Protein AF-A0A4Q9H229-F1 (afdb_monomer)

Nearest PDB structures (foldseek):
  2fmu-assembly1_A  TM=7.475E-01  e=1.130E-06  Mus musculus
  2bka-assembly1_A-2  TM=6.970E-01  e=2.081E-06  Homo sapiens
  2a35-assembly1_B  TM=6.276E-01  e=8.332E-07  Pseudomonas aeruginosa PAO1
  8aep-assembly1_B  TM=4.535E-01  e=8.375E-03  Neurospora crassa
  7zay-assembly1_B  TM=4.524E-01  e=4.497E+00  Homo sapiens

Solvent-accessible surface area (backbone atoms only — not comparable to full-atom values): 15826 Å² total; per-residue (Å²): 134,82,79,56,66,67,58,56,50,53,64,70,65,51,80,68,79,80,82,82,76,76,93,72,73,70,68,45,35,22,35,33,35,39,11,42,14,16,70,45,17,37,31,32,50,54,41,58,70,70,68,55,74,51,70,34,41,30,37,37,14,40,42,84,72,95,72,72,62,91,65,56,41,80,34,69,49,43,82,93,52,60,56,87,69,62,71,69,81,29,36,31,37,39,38,30,50,56,88,51,74,57,80,41,89,40,33,35,71,64,54,83,84,46,52,63,58,45,50,54,41,40,48,75,53,60,30,34,32,43,37,39,36,42,60,41,58,92,86,42,62,77,54,54,59,73,53,64,46,60,70,55,54,47,51,52,53,63,70,68,53,36,54,32,36,34,43,35,31,39,28,42,54,86,83,64,73,74,68,75,80,88,65,96,53,84,67,56,58,58,53,50,50,50,52,50,54,52,54,59,55,56,75,75,51,63,81,50,55,49,54,65,58,42,57,47,53,19,52,47,53,52,51,43,52,59,52,56,50,69,50,75,78,66,94,55,98,76,73,48,42,76,44,81,40,48,26,49,57,48,35,46,30,55,39,90,81,22,42,65,55,46,49,50,51,59,56,48,63,72,68,68,74,84,85,82,133

Secondary structure (DSSP, 8-state):
----HHHHHHHHTSPPS-TT--SS--TT--EEEE-TTSHHHHHHHHHHHHH---S-EEEEESS--SS--TTEEEEE--TT--GGG-----SEEEEE--SSPPSSTTB----GGGHHHHHHHHHHTT--EEEEE--B-TT-HHHHHHTTTHHHHHHHHHHT--SEEEEE-PBPPSTT---S---SSTHHHHHHHHHHHHHHHGGGS-GGGSPPPHHHHHHHHHHHHHHHHTSPPPSSTT--EEEEE-HHHHHHHTSTTHHHHHHHHHHHHTTSTTS--

Radius of gyration: 20.78 Å; Cα contacts (8 Å, |Δi|>4): 416; chains: 1; bounding box: 60×66×43 Å

Mean pred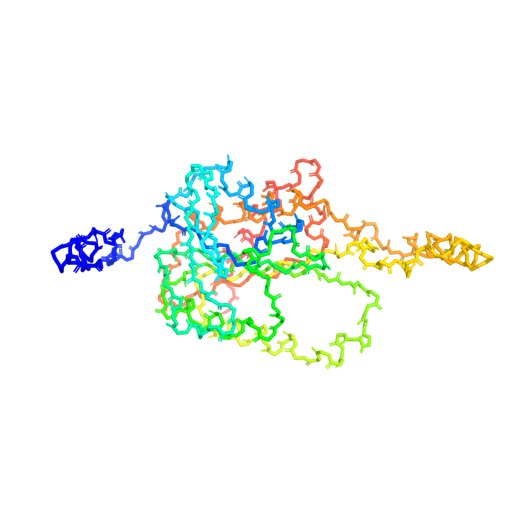icted aligned error: 13.02 Å

pLDDT: mean 74.23, std 18.86, range [29.45, 96.38]

Structure (mmCIF, N/CA/C/O backbone):
data_AF-A0A4Q9H229-F1
#
_entry.id   AF-A0A4Q9H229-F1
#
loop_
_atom_site.group_PDB
_atom_site.id
_atom_site.type_symbol
_atom_site.label_atom_id
_atom_site.label_alt_id
_atom_site.label_comp_id
_atom_site.label_asym_id
_atom_site.label_entity_id
_atom_site.label_seq_id
_atom_site.pdbx_PDB_ins_code
_atom_site.Cartn_x
_atom_site.Cartn_y
_atom_site.Cartn_z
_atom_site.occupancy
_atom_site.B_iso_or_equiv
_atom_site.auth_seq_id
_atom_site.auth_comp_id
_atom_site.auth_asym_id
_atom_site.auth_atom_id
_atom_site.pdbx_PDB_model_num
ATOM 1 N N . MET A 1 1 ? 9.127 -38.979 -3.916 1.00 44.53 1 MET A N 1
ATOM 2 C CA . MET A 1 1 ? 8.919 -38.339 -2.600 1.00 44.53 1 MET A CA 1
ATOM 3 C C . MET A 1 1 ? 7.423 -38.130 -2.434 1.00 44.53 1 MET A C 1
ATOM 5 O O . MET A 1 1 ? 6.888 -37.229 -3.065 1.00 44.53 1 MET A O 1
ATOM 9 N N . SER A 1 2 ? 6.726 -39.022 -1.724 1.00 50.81 2 SER A N 1
ATOM 10 C CA . SER A 1 2 ? 5.278 -38.886 -1.521 1.00 50.81 2 SER A CA 1
ATOM 11 C C . SER A 1 2 ? 5.027 -37.812 -0.470 1.00 50.81 2 SER A C 1
ATOM 13 O O . SER A 1 2 ? 5.509 -37.930 0.655 1.00 50.81 2 SER A O 1
ATOM 15 N N . LEU A 1 3 ? 4.308 -36.757 -0.844 1.00 50.84 3 LEU A N 1
ATOM 16 C CA . LEU A 1 3 ? 3.791 -35.791 0.117 1.00 50.84 3 LEU A CA 1
ATOM 17 C C . LEU A 1 3 ? 2.814 -36.526 1.034 1.00 50.84 3 LEU A C 1
ATOM 19 O O . LEU A 1 3 ? 1.847 -37.119 0.561 1.00 50.84 3 LEU A O 1
ATOM 23 N N . ASP A 1 4 ? 3.117 -36.529 2.328 1.00 66.38 4 ASP A N 1
ATOM 24 C CA . ASP A 1 4 ? 2.292 -37.179 3.335 1.00 66.38 4 ASP A CA 1
ATOM 25 C C . ASP A 1 4 ? 0.963 -36.402 3.465 1.00 66.38 4 ASP A C 1
ATOM 27 O O . ASP A 1 4 ? 0.975 -35.215 3.826 1.00 66.38 4 ASP A O 1
ATOM 31 N N . PRO A 1 5 ? -0.189 -37.014 3.125 1.00 60.91 5 PRO A N 1
ATOM 32 C CA . PRO A 1 5 ? -1.485 -36.334 3.103 1.00 60.91 5 PRO A CA 1
ATOM 33 C C . PRO A 1 5 ? -1.877 -35.796 4.480 1.00 60.91 5 PRO A C 1
ATOM 35 O O . PRO A 1 5 ? -2.601 -34.804 4.574 1.00 60.91 5 PRO A O 1
ATOM 38 N N . MET A 1 6 ? -1.352 -36.396 5.551 1.00 56.44 6 MET A N 1
ATOM 39 C CA . MET A 1 6 ? -1.589 -35.946 6.917 1.00 56.44 6 MET A CA 1
ATOM 40 C C . MET A 1 6 ? -0.875 -34.618 7.220 1.00 56.44 6 MET A C 1
ATOM 42 O O . MET A 1 6 ? -1.417 -33.770 7.929 1.00 56.44 6 MET A O 1
ATOM 46 N N . LEU A 1 7 ? 0.288 -34.387 6.605 1.00 65.44 7 LEU A N 1
ATOM 47 C CA . LEU A 1 7 ? 1.047 -33.134 6.679 1.00 65.44 7 LEU A CA 1
ATOM 48 C C . LEU A 1 7 ? 0.367 -32.012 5.882 1.00 65.44 7 LEU A C 1
ATOM 50 O O . LEU A 1 7 ? 0.337 -30.861 6.321 1.00 65.44 7 LEU A O 1
ATOM 54 N N . ALA A 1 8 ? -0.237 -32.354 4.740 1.00 59.06 8 ALA A N 1
ATOM 55 C CA . ALA A 1 8 ? -1.053 -31.427 3.958 1.00 59.06 8 ALA A CA 1
ATOM 56 C C . ALA A 1 8 ? -2.337 -31.024 4.709 1.00 59.06 8 ALA A C 1
ATOM 58 O O . ALA A 1 8 ? -2.700 -29.846 4.722 1.00 59.06 8 ALA A O 1
ATOM 59 N N . LEU A 1 9 ? -2.984 -31.971 5.401 1.00 46.47 9 LEU A N 1
ATOM 60 C CA . LEU A 1 9 ? -4.158 -31.690 6.233 1.00 46.47 9 LEU A CA 1
ATOM 61 C C . LEU A 1 9 ? -3.807 -30.845 7.466 1.00 46.47 9 LEU A C 1
ATOM 63 O O . LEU A 1 9 ? -4.514 -29.886 7.764 1.00 46.47 9 LEU A O 1
ATOM 67 N N . GLN A 1 10 ? -2.691 -31.133 8.141 1.00 60.78 10 GLN A N 1
ATOM 68 C CA . GLN A 1 10 ? -2.221 -30.335 9.281 1.00 60.78 10 GLN A CA 1
ATOM 69 C C . GLN A 1 10 ? -1.819 -28.909 8.889 1.00 60.78 10 GLN A C 1
ATOM 71 O O . GLN A 1 10 ? -2.036 -27.977 9.663 1.00 60.78 10 GLN A O 1
ATOM 76 N N . ALA A 1 11 ? -1.271 -28.704 7.687 1.00 57.81 11 ALA A N 1
ATOM 77 C CA . ALA A 1 11 ? -0.986 -27.365 7.176 1.00 57.81 11 ALA A CA 1
ATOM 78 C C . ALA A 1 11 ? -2.269 -26.543 6.958 1.00 57.81 11 ALA A C 1
ATOM 80 O O . ALA A 1 11 ? -2.260 -25.338 7.203 1.00 57.81 11 ALA A O 1
ATOM 81 N N . ASN A 1 12 ? -3.365 -27.201 6.566 1.00 50.62 12 ASN A N 1
ATOM 82 C CA . ASN A 1 12 ? -4.676 -26.583 6.358 1.00 50.62 12 ASN A CA 1
ATOM 83 C C . ASN A 1 12 ? -5.471 -26.380 7.666 1.00 50.62 12 ASN A C 1
ATOM 85 O O . ASN A 1 12 ? -6.392 -25.574 7.713 1.00 50.62 12 ASN A O 1
ATOM 89 N N . GLN A 1 13 ? -5.107 -27.102 8.734 1.00 53.72 13 GLN A N 1
ATOM 90 C CA . GLN A 1 13 ? -5.693 -26.977 10.076 1.00 53.72 13 GLN A CA 1
ATOM 91 C C . GLN A 1 13 ? -4.949 -25.985 10.983 1.00 53.72 13 GLN A C 1
ATOM 93 O O . GLN A 1 13 ? -5.343 -25.797 12.136 1.00 53.72 13 GLN A O 1
ATOM 98 N N . ARG A 1 14 ? -3.886 -25.324 10.496 1.00 45.22 14 ARG A N 1
ATOM 99 C CA . ARG A 1 14 ? -3.321 -24.177 11.217 1.00 45.22 14 ARG A CA 1
ATOM 100 C C . ARG A 1 14 ? -4.416 -23.120 11.352 1.00 45.22 14 ARG A C 1
ATOM 102 O O . ARG A 1 14 ? -5.049 -22.815 10.341 1.00 45.22 14 ARG A O 1
ATOM 109 N N . PRO A 1 15 ? -4.630 -22.548 12.550 1.00 34.75 15 PRO A N 1
ATOM 110 C CA . PRO A 1 15 ? -5.593 -21.473 12.706 1.00 34.75 15 PRO A CA 1
ATOM 111 C C . PRO A 1 15 ? -5.248 -20.377 11.694 1.00 34.75 15 PRO A C 1
ATOM 113 O O . PRO A 1 15 ? -4.157 -19.801 11.755 1.00 34.75 15 PRO A O 1
ATOM 116 N N . LEU A 1 16 ? -6.148 -20.106 10.742 1.00 42.72 16 LEU A N 1
ATOM 117 C CA . LEU A 1 16 ? -6.149 -18.794 10.113 1.00 42.72 16 LEU A CA 1
ATOM 118 C C . LEU A 1 16 ? -6.307 -17.799 11.270 1.00 42.72 16 LEU A C 1
ATOM 120 O O . LEU A 1 16 ? -7.208 -18.007 12.083 1.00 42.72 16 LEU A O 1
ATOM 124 N N . PRO A 1 17 ? -5.447 -16.774 11.401 1.00 40.91 17 PRO A N 1
ATOM 125 C CA . PRO A 1 17 ? -5.677 -15.733 12.395 1.00 40.91 17 PRO A CA 1
ATOM 126 C C . PRO A 1 17 ? -7.115 -15.228 12.235 1.00 40.91 17 PRO A C 1
ATOM 128 O O . PRO A 1 17 ? -7.503 -14.882 11.119 1.00 40.91 17 PRO A O 1
ATOM 131 N N . ASP A 1 18 ? -7.872 -15.303 13.334 1.00 38.16 18 ASP A N 1
ATOM 132 C CA . ASP A 1 18 ? -9.327 -15.151 13.457 1.00 38.16 18 ASP A CA 1
ATOM 133 C C . ASP A 1 18 ? -10.007 -14.460 12.268 1.00 38.16 18 ASP A C 1
ATOM 135 O O . ASP A 1 18 ? -10.143 -13.236 12.196 1.00 38.16 18 ASP A O 1
ATOM 139 N N . ALA A 1 19 ? -10.488 -15.274 11.331 1.00 42.81 19 ALA A N 1
ATOM 140 C CA . ALA A 1 19 ? -11.541 -14.860 10.425 1.00 42.81 19 ALA A CA 1
ATOM 141 C C . ALA A 1 19 ? -12.862 -14.896 11.210 1.00 42.81 19 ALA A C 1
ATOM 143 O O . ALA A 1 19 ? -13.229 -15.950 11.722 1.00 42.81 19 ALA A O 1
ATOM 144 N N . LEU A 1 20 ? -13.574 -13.758 11.235 1.00 40.25 20 LEU A N 1
ATOM 145 C CA . LEU A 1 20 ? -14.903 -13.511 11.836 1.00 40.25 20 LEU A CA 1
ATOM 146 C C . LEU A 1 20 ? -14.947 -12.889 13.250 1.00 40.25 20 LEU A C 1
ATOM 148 O O . LEU A 1 20 ? -15.852 -13.191 14.023 1.00 40.25 20 LEU A O 1
ATOM 152 N N . ALA A 1 21 ? -14.074 -11.928 13.572 1.00 36.00 21 ALA A N 1
ATOM 153 C CA . ALA A 1 21 ? -14.413 -10.957 14.620 1.00 36.00 21 ALA A CA 1
ATOM 154 C C . ALA A 1 21 ? -15.463 -9.948 14.085 1.00 36.00 21 ALA A C 1
ATOM 156 O O . ALA A 1 21 ? -15.177 -9.243 13.104 1.00 36.00 21 ALA A O 1
ATOM 157 N N . PRO A 1 22 ? -16.670 -9.848 14.682 1.00 37.41 22 PRO A N 1
ATOM 158 C CA . PRO A 1 22 ? -17.631 -8.812 14.333 1.00 37.41 22 PRO A CA 1
ATOM 159 C C . PRO A 1 22 ? -17.109 -7.438 14.770 1.00 37.41 22 PRO A C 1
ATOM 161 O O . PRO A 1 22 ? -16.476 -7.303 15.810 1.00 37.41 22 PRO A O 1
ATOM 164 N N . VAL A 1 23 ? -17.389 -6.438 13.929 1.00 44.06 23 VAL A N 1
ATOM 165 C CA . VAL A 1 23 ? -17.380 -4.981 14.165 1.00 44.06 23 VAL A CA 1
ATOM 166 C C . VAL A 1 23 ? -16.650 -4.513 15.433 1.00 44.06 23 VAL A C 1
ATOM 168 O O . VAL A 1 23 ? -17.246 -4.276 16.477 1.00 44.06 23 VAL A O 1
ATOM 171 N N . GLY A 1 24 ? -15.344 -4.293 15.312 1.00 47.97 24 GLY A N 1
ATOM 172 C CA . GLY A 1 24 ? -14.600 -3.498 16.278 1.00 47.97 24 GLY A CA 1
ATOM 173 C C . GLY A 1 24 ? -13.112 -3.758 16.149 1.00 47.97 24 GLY A C 1
ATOM 174 O O . GLY A 1 24 ? -12.676 -4.873 16.356 1.00 47.97 24 GLY A O 1
ATOM 175 N N . HIS A 1 25 ? -12.350 -2.723 15.811 1.00 54.16 25 HIS A N 1
ATOM 176 C CA . HIS A 1 25 ? -10.886 -2.652 15.864 1.00 54.16 25 HIS A CA 1
ATOM 177 C C . HIS A 1 25 ? -10.078 -3.692 15.053 1.00 54.16 25 HIS A C 1
ATOM 179 O O . HIS A 1 25 ? -9.787 -4.797 15.491 1.00 54.16 25 HIS A O 1
ATOM 185 N N . TRP A 1 26 ? -9.513 -3.255 13.923 1.00 69.75 26 TRP A N 1
ATOM 186 C CA . TRP A 1 26 ? -8.394 -3.931 13.243 1.00 69.75 26 TRP A CA 1
ATOM 187 C C . TRP A 1 26 ? -7.056 -3.707 13.979 1.00 69.75 26 TRP A C 1
ATOM 189 O O . TRP A 1 26 ? -5.996 -3.579 13.363 1.00 69.75 26 TRP A O 1
ATOM 199 N N . ARG A 1 27 ? -7.106 -3.653 15.321 1.00 59.41 27 ARG A N 1
ATOM 200 C CA . ARG A 1 27 ? -5.943 -3.365 16.155 1.00 59.41 27 ARG A CA 1
ATOM 201 C C . ARG A 1 27 ? -4.956 -4.521 16.096 1.00 59.41 27 ARG A C 1
ATOM 203 O O . ARG A 1 27 ? -5.316 -5.646 16.428 1.00 59.41 27 ARG A O 1
ATOM 210 N N . ARG A 1 28 ? -3.716 -4.243 15.693 1.00 69.75 28 ARG A N 1
ATOM 211 C CA . ARG A 1 28 ? -2.698 -5.246 15.334 1.00 69.75 28 ARG A CA 1
ATOM 212 C C . ARG A 1 28 ? -3.057 -6.130 14.142 1.00 69.75 28 ARG A C 1
ATOM 214 O O . ARG A 1 28 ? -2.595 -7.263 14.071 1.00 69.75 28 ARG A O 1
ATOM 221 N N . ALA A 1 29 ? -3.834 -5.649 13.177 1.00 79.19 29 ALA A N 1
ATOM 222 C CA . ALA A 1 29 ? -4.046 -6.415 11.955 1.00 79.19 29 ALA A CA 1
ATOM 223 C C . ALA A 1 29 ? -2.733 -6.677 11.194 1.00 79.19 29 ALA A C 1
ATOM 225 O O . ALA A 1 29 ? -1.747 -5.945 11.311 1.00 79.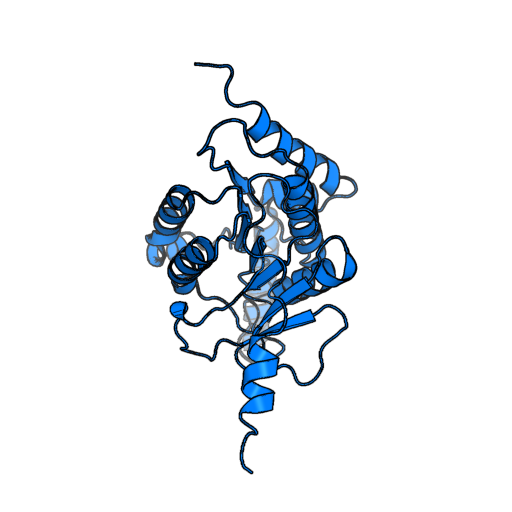19 29 ALA A O 1
ATOM 226 N N . GLY A 1 30 ? -2.725 -7.742 10.390 1.00 89.31 30 GLY A N 1
ATOM 227 C CA . GLY A 1 30 ? -1.663 -7.947 9.414 1.00 89.31 30 GLY A CA 1
ATOM 228 C C . GLY A 1 30 ? -1.679 -6.851 8.346 1.00 89.31 30 GLY A C 1
ATOM 229 O O . GLY A 1 30 ? -2.750 -6.370 7.964 1.00 89.31 30 GLY A O 1
ATOM 230 N N . VAL A 1 31 ? -0.501 -6.501 7.840 1.00 94.38 31 VAL A N 1
ATOM 231 C CA . VAL A 1 31 ? -0.325 -5.612 6.685 1.00 94.38 31 VAL A CA 1
ATOM 232 C C . VAL A 1 31 ? 0.203 -6.411 5.497 1.00 94.38 31 VAL A C 1
ATOM 234 O O . VAL A 1 31 ? 1.013 -7.320 5.673 1.00 94.38 31 VAL A O 1
ATOM 237 N N . LEU A 1 32 ? -0.267 -6.100 4.291 1.00 96.12 32 LEU A N 1
ATOM 238 C CA . LEU A 1 32 ? 0.244 -6.633 3.031 1.00 96.12 32 LEU A CA 1
ATOM 239 C C . LEU A 1 32 ? 0.893 -5.507 2.226 1.00 96.12 32 LEU A C 1
ATOM 241 O O . LEU A 1 32 ? 0.228 -4.543 1.857 1.00 96.12 32 LEU A O 1
ATOM 245 N N . LEU A 1 33 ? 2.178 -5.648 1.922 1.00 96.06 33 LEU A N 1
ATOM 246 C CA . LEU A 1 33 ? 2.909 -4.772 1.021 1.00 96.06 33 LEU A CA 1
ATOM 247 C C . LEU A 1 33 ? 2.902 -5.343 -0.402 1.00 96.06 33 LEU A C 1
ATOM 249 O O . LEU A 1 33 ? 3.404 -6.439 -0.661 1.00 96.06 33 LEU A O 1
ATOM 253 N N . LEU A 1 34 ? 2.383 -4.553 -1.332 1.00 94.50 34 LEU A N 1
ATOM 254 C CA . LEU A 1 34 ? 2.445 -4.768 -2.771 1.00 94.50 34 LEU A CA 1
ATOM 255 C C . LEU A 1 34 ? 3.460 -3.770 -3.346 1.00 94.50 34 LEU A C 1
ATOM 257 O O . LEU A 1 34 ? 3.295 -2.567 -3.164 1.00 94.50 34 LEU A O 1
ATOM 261 N N . GLY A 1 35 ? 4.518 -4.239 -4.013 1.00 90.56 35 GLY A N 1
ATOM 262 C CA . GLY A 1 35 ? 5.549 -3.345 -4.564 1.00 90.56 35 GLY A CA 1
ATOM 263 C C . GLY A 1 35 ? 6.745 -3.068 -3.660 1.00 90.56 35 GLY A C 1
ATOM 264 O O . GLY A 1 35 ? 7.235 -1.946 -3.609 1.00 90.56 35 GLY A O 1
ATOM 265 N N . GLY A 1 36 ? 7.250 -4.080 -2.952 1.00 86.69 36 GLY A N 1
ATOM 266 C CA . GLY A 1 36 ? 8.426 -3.935 -2.083 1.00 86.69 36 GLY A CA 1
ATOM 267 C C . GLY A 1 36 ? 9.779 -3.884 -2.811 1.00 86.69 36 GLY A C 1
ATOM 268 O O . GLY A 1 36 ? 10.790 -3.628 -2.167 1.00 86.69 36 GLY A O 1
ATOM 269 N N . GLY A 1 37 ? 9.827 -4.147 -4.124 1.00 85.19 37 GLY A N 1
ATOM 270 C CA . GLY A 1 37 ? 11.089 -4.372 -4.848 1.00 85.19 37 GLY A CA 1
ATOM 271 C C . GLY A 1 37 ? 11.899 -3.106 -5.151 1.00 85.19 37 GLY A C 1
ATOM 272 O O . GLY A 1 37 ? 13.111 -3.186 -5.368 1.00 85.19 37 GLY A O 1
ATOM 273 N N . GLY A 1 38 ? 11.247 -1.941 -5.169 1.00 86.88 38 GLY A N 1
ATOM 274 C CA . GLY A 1 38 ? 11.876 -0.646 -5.432 1.00 86.88 38 GLY A CA 1
ATOM 275 C C . GLY A 1 38 ? 12.572 -0.029 -4.210 1.00 86.88 38 GLY A C 1
ATOM 276 O O . GLY A 1 38 ? 12.564 -0.578 -3.111 1.00 86.88 38 GLY A O 1
ATOM 277 N N . THR A 1 39 ? 13.167 1.154 -4.377 1.00 89.31 39 THR A N 1
ATOM 278 C CA . THR A 1 39 ? 13.804 1.894 -3.271 1.00 89.31 39 THR A CA 1
ATOM 279 C C . THR A 1 39 ? 12.781 2.409 -2.250 1.00 89.31 39 THR A C 1
ATOM 281 O O . THR A 1 39 ? 13.018 2.327 -1.046 1.00 89.31 39 THR A O 1
ATOM 284 N N . LEU A 1 40 ? 11.640 2.922 -2.710 1.00 89.62 40 LEU A N 1
ATOM 285 C CA . LEU A 1 40 ? 10.518 3.337 -1.874 1.00 89.62 40 LEU A CA 1
ATOM 286 C C . LEU A 1 40 ? 9.809 2.135 -1.257 1.00 89.62 40 LEU A C 1
ATOM 288 O O . LEU A 1 40 ? 9.559 2.137 -0.055 1.00 89.62 40 LEU A O 1
ATOM 292 N N . GLY A 1 41 ? 9.559 1.093 -2.052 1.00 90.94 41 GLY A N 1
ATOM 293 C CA . GLY A 1 41 ? 8.985 -0.164 -1.570 1.00 90.94 41 GLY A CA 1
ATOM 294 C C . GLY A 1 41 ? 9.793 -0.775 -0.425 1.00 90.94 41 GLY A C 1
ATOM 295 O O . GLY A 1 41 ? 9.238 -1.096 0.625 1.00 90.94 41 GLY A O 1
ATOM 296 N N . ALA A 1 42 ? 11.116 -0.851 -0.585 1.00 90.88 42 ALA A N 1
ATOM 297 C CA . ALA A 1 42 ? 12.017 -1.356 0.444 1.00 90.88 42 ALA A CA 1
ATOM 298 C C . ALA A 1 42 ? 12.034 -0.469 1.699 1.00 90.88 42 ALA A C 1
ATOM 300 O O . ALA A 1 42 ? 12.022 -0.996 2.810 1.00 90.88 42 ALA A O 1
ATOM 301 N N . ALA A 1 43 ? 12.017 0.861 1.550 1.00 92.62 43 ALA A N 1
ATOM 302 C CA . ALA A 1 43 ? 11.940 1.776 2.690 1.00 92.62 43 ALA A CA 1
ATOM 303 C C . ALA A 1 43 ? 10.628 1.595 3.475 1.00 92.62 43 ALA A C 1
ATOM 305 O O . ALA A 1 43 ? 10.642 1.537 4.705 1.00 92.62 43 ALA A O 1
ATOM 306 N N . VAL A 1 44 ? 9.500 1.434 2.773 1.00 94.75 44 VAL A N 1
ATOM 307 C CA . VAL A 1 44 ? 8.199 1.124 3.386 1.00 94.75 44 VAL A CA 1
ATOM 308 C C . VAL A 1 44 ? 8.250 -0.222 4.103 1.00 94.75 44 VAL A C 1
ATOM 310 O O . VAL A 1 44 ? 7.844 -0.299 5.259 1.00 94.75 44 VAL A O 1
ATOM 313 N N . LEU A 1 45 ? 8.807 -1.261 3.474 1.00 93.81 45 LEU A N 1
ATOM 314 C CA . LEU A 1 45 ? 8.956 -2.582 4.086 1.00 93.81 45 LEU A CA 1
ATOM 315 C C . LEU A 1 45 ? 9.785 -2.534 5.375 1.00 93.81 45 LEU A C 1
ATOM 317 O O . LEU A 1 45 ? 9.357 -3.039 6.413 1.00 93.81 45 LEU A O 1
ATOM 321 N N . GLN A 1 46 ? 10.956 -1.895 5.320 1.00 93.12 46 GLN A N 1
ATOM 322 C CA . GLN A 1 46 ? 11.838 -1.723 6.474 1.00 93.12 46 GLN A CA 1
ATOM 323 C C . GLN A 1 46 ? 11.135 -0.968 7.601 1.00 93.12 46 GLN A C 1
ATOM 325 O O . GLN A 1 46 ? 11.237 -1.356 8.766 1.00 93.12 46 GLN A O 1
ATOM 330 N N . ARG A 1 47 ? 10.378 0.081 7.264 1.00 94.12 47 ARG A N 1
ATOM 331 C CA . ARG A 1 47 ? 9.637 0.858 8.254 1.00 94.12 47 ARG A CA 1
ATOM 332 C C . ARG A 1 47 ? 8.486 0.065 8.868 1.00 94.12 47 ARG A C 1
ATOM 334 O O . ARG A 1 47 ? 8.311 0.149 10.078 1.00 94.12 47 ARG A O 1
ATOM 341 N N . LEU A 1 48 ? 7.741 -0.717 8.084 1.00 93.12 48 LEU A N 1
ATOM 342 C CA . LEU A 1 48 ? 6.667 -1.584 8.587 1.00 93.12 48 LEU A CA 1
ATOM 343 C C . LEU A 1 48 ? 7.202 -2.639 9.564 1.00 93.12 48 LEU A C 1
ATOM 345 O O . LEU A 1 48 ? 6.612 -2.847 10.619 1.00 93.12 48 LEU A O 1
ATOM 349 N N . LEU A 1 49 ? 8.346 -3.257 9.252 1.00 92.00 49 LEU A N 1
ATOM 350 C CA . LEU A 1 49 ? 8.999 -4.226 10.138 1.00 92.00 49 LEU A CA 1
ATOM 351 C C . LEU A 1 49 ? 9.558 -3.573 11.413 1.00 92.00 49 LEU A C 1
ATOM 353 O O . LEU A 1 49 ? 9.505 -4.170 12.486 1.00 92.00 49 LEU A O 1
ATOM 357 N N . GLY A 1 50 ? 10.092 -2.352 11.307 1.00 90.06 50 GLY A N 1
ATOM 358 C CA . GLY A 1 50 ? 10.733 -1.650 12.423 1.00 90.06 50 GLY A CA 1
ATOM 359 C C . GLY A 1 50 ? 9.786 -0.863 13.335 1.00 90.06 50 GLY A C 1
ATOM 360 O O . GLY A 1 50 ? 10.127 -0.616 14.488 1.00 90.06 50 GLY A O 1
ATOM 361 N N . ALA A 1 51 ? 8.611 -0.451 12.852 1.00 85.12 51 ALA A N 1
ATOM 362 C CA . ALA A 1 51 ? 7.689 0.388 13.620 1.00 85.12 51 ALA A CA 1
ATOM 363 C C . ALA A 1 51 ? 6.887 -0.381 14.683 1.00 85.12 51 ALA A C 1
ATOM 365 O O . ALA A 1 51 ? 6.352 0.240 15.603 1.00 85.12 51 ALA A O 1
ATOM 366 N N . GLY A 1 52 ? 6.804 -1.712 14.567 1.00 81.38 52 GLY A N 1
ATOM 367 C CA . GLY A 1 52 ? 5.905 -2.528 15.382 1.00 81.38 52 GLY A CA 1
ATOM 368 C C . GLY A 1 52 ? 4.432 -2.197 15.113 1.00 81.38 52 GLY A C 1
ATOM 369 O O . GLY A 1 52 ? 4.108 -1.496 14.162 1.00 81.38 52 GLY A O 1
ATOM 370 N N . GLY A 1 53 ? 3.525 -2.722 15.936 1.00 82.88 53 GLY A N 1
ATOM 371 C CA . GLY A 1 53 ? 2.089 -2.422 15.838 1.00 82.88 53 GLY A CA 1
ATOM 372 C C . GLY A 1 53 ? 1.288 -3.364 14.938 1.00 82.88 53 GLY A C 1
ATOM 373 O O . GLY A 1 53 ? 0.118 -3.576 15.220 1.00 82.88 53 GLY A O 1
ATOM 374 N N . PHE A 1 54 ? 1.911 -4.023 13.959 1.00 86.38 54 PHE A N 1
ATOM 375 C CA . PHE A 1 54 ? 1.270 -5.037 13.107 1.00 86.38 54 PHE A CA 1
ATOM 376 C C . PHE A 1 54 ? 1.485 -6.456 13.648 1.00 86.38 54 PHE A C 1
ATOM 378 O O . PHE A 1 54 ? 2.587 -6.779 14.093 1.00 86.38 54 PHE A O 1
ATOM 385 N N . ALA A 1 55 ? 0.475 -7.336 13.575 1.00 86.50 55 ALA A N 1
ATOM 386 C CA . ALA A 1 55 ? 0.665 -8.751 13.932 1.00 86.50 55 ALA A CA 1
ATOM 387 C C . ALA A 1 55 ? 1.612 -9.475 12.966 1.00 86.50 55 ALA A C 1
ATOM 389 O O . ALA A 1 55 ? 2.364 -10.353 13.379 1.00 86.50 55 ALA A O 1
ATOM 390 N N . GLN A 1 56 ? 1.568 -9.110 11.684 1.00 88.75 56 GLN A N 1
ATOM 391 C CA . GLN A 1 56 ? 2.392 -9.702 10.633 1.00 88.75 56 GLN A CA 1
ATOM 392 C C . GLN A 1 56 ? 2.574 -8.718 9.478 1.00 88.75 56 GLN A C 1
ATOM 394 O O . GLN A 1 56 ? 1.637 -8.001 9.116 1.00 88.75 56 GLN A O 1
ATOM 399 N N . VAL A 1 57 ? 3.761 -8.716 8.874 1.00 93.56 57 VAL A N 1
ATOM 400 C CA . VAL A 1 57 ? 4.045 -7.971 7.645 1.00 93.56 57 VAL A CA 1
ATOM 401 C C . VAL A 1 57 ? 4.180 -8.982 6.516 1.00 93.56 57 VAL A C 1
ATOM 403 O O . VAL A 1 57 ? 5.110 -9.781 6.497 1.00 93.56 57 VAL A O 1
ATOM 406 N N . ASN A 1 58 ? 3.237 -8.968 5.583 1.00 94.12 58 ASN A N 1
ATOM 407 C CA . ASN A 1 58 ? 3.269 -9.792 4.384 1.00 94.12 58 ASN A CA 1
ATOM 408 C C . ASN A 1 58 ? 3.814 -8.966 3.223 1.00 94.12 58 ASN A C 1
ATOM 410 O O . ASN A 1 58 ? 3.465 -7.795 3.093 1.00 94.12 58 ASN A O 1
ATOM 414 N N . VAL A 1 59 ? 4.610 -9.567 2.348 1.00 94.69 59 VAL A N 1
ATOM 415 C CA . VAL A 1 59 ? 5.058 -8.935 1.101 1.00 94.69 59 VAL A CA 1
ATOM 416 C C . VAL A 1 59 ? 4.699 -9.821 -0.081 1.00 94.69 59 VAL A C 1
ATOM 418 O O . VAL A 1 59 ? 4.889 -11.037 -0.030 1.00 94.69 59 VAL A O 1
ATOM 421 N N . ARG A 1 60 ? 4.159 -9.226 -1.151 1.00 94.06 60 ARG A N 1
ATOM 422 C CA . ARG A 1 60 ? 3.937 -9.970 -2.392 1.00 94.06 60 ARG A CA 1
ATOM 423 C C . ARG A 1 60 ? 5.265 -10.261 -3.077 1.00 94.06 60 ARG A C 1
ATOM 425 O O . ARG A 1 60 ? 6.029 -9.347 -3.391 1.00 94.06 60 ARG A O 1
ATOM 432 N N . VAL A 1 61 ? 5.479 -11.534 -3.370 1.00 92.81 61 VAL A N 1
ATOM 433 C CA . VAL A 1 61 ? 6.669 -12.039 -4.055 1.00 92.81 61 VAL A CA 1
ATOM 434 C C . VAL A 1 61 ? 6.262 -12.949 -5.208 1.00 92.81 61 VAL A C 1
ATOM 436 O O . VAL A 1 61 ? 5.225 -13.606 -5.146 1.00 92.81 61 VAL A O 1
ATOM 439 N N . THR A 1 62 ? 7.062 -12.978 -6.269 1.00 91.19 62 THR A N 1
ATOM 440 C CA . THR A 1 62 ? 6.877 -13.878 -7.419 1.00 91.19 62 THR A CA 1
ATOM 441 C C . THR A 1 62 ? 7.396 -15.285 -7.128 1.00 91.19 62 THR A C 1
ATOM 443 O O . THR A 1 62 ? 6.925 -16.256 -7.712 1.00 91.19 62 THR A O 1
ATOM 446 N N . GLN A 1 63 ? 8.328 -15.403 -6.182 1.00 89.50 63 GLN A N 1
ATOM 447 C CA . GLN A 1 63 ? 8.899 -16.655 -5.695 1.00 89.50 63 GLN A CA 1
ATOM 448 C C . GLN A 1 63 ? 9.238 -16.533 -4.199 1.00 89.50 63 GLN A C 1
ATOM 450 O O . GLN A 1 63 ? 9.463 -15.416 -3.730 1.00 89.50 63 GLN A O 1
ATOM 455 N N . PRO A 1 64 ? 9.283 -17.642 -3.436 1.00 89.00 64 PRO A N 1
ATOM 456 C CA . PRO A 1 64 ? 9.646 -17.608 -2.019 1.00 89.00 64 PRO A CA 1
ATOM 457 C C . PRO A 1 64 ? 11.003 -16.935 -1.776 1.00 89.00 64 PRO A C 1
ATOM 459 O O . PRO A 1 64 ? 11.956 -17.163 -2.527 1.00 89.00 64 PRO A O 1
ATOM 462 N N . LEU A 1 65 ? 11.108 -16.137 -0.711 1.00 86.75 65 LEU A N 1
ATOM 463 C CA . LEU A 1 65 ? 12.365 -15.479 -0.354 1.00 86.75 65 LEU A CA 1
ATOM 464 C C . LEU A 1 65 ? 13.354 -16.491 0.230 1.00 86.75 65 LEU A C 1
ATOM 466 O O . LEU A 1 65 ? 13.014 -17.279 1.116 1.00 86.75 65 LEU A O 1
ATOM 470 N N . ALA A 1 66 ? 14.609 -16.429 -0.222 1.00 83.88 66 ALA A N 1
ATOM 471 C CA . ALA A 1 66 ? 15.669 -17.311 0.268 1.00 83.88 66 ALA A CA 1
ATOM 472 C C . ALA A 1 66 ? 15.975 -17.079 1.759 1.00 83.88 66 ALA A C 1
ATOM 474 O O . ALA A 1 66 ? 16.260 -18.022 2.497 1.00 83.88 66 ALA A O 1
ATOM 475 N N . ALA A 1 67 ? 15.886 -15.826 2.212 1.00 83.25 67 ALA A N 1
ATOM 476 C CA . ALA A 1 67 ? 16.060 -15.439 3.603 1.00 83.25 67 ALA A CA 1
ATOM 477 C C . ALA A 1 67 ? 14.967 -14.450 4.008 1.00 83.25 67 ALA A C 1
ATOM 479 O O . ALA A 1 67 ? 14.688 -13.490 3.292 1.00 83.25 67 ALA A O 1
ATOM 480 N N . ARG A 1 68 ? 14.358 -14.679 5.176 1.00 83.94 68 ARG A N 1
ATOM 481 C CA . ARG A 1 68 ? 13.254 -13.858 5.683 1.00 83.94 68 ARG A CA 1
ATOM 482 C C . ARG A 1 68 ? 13.611 -13.258 7.038 1.00 83.94 68 ARG A C 1
ATOM 484 O O . ARG A 1 68 ? 13.854 -14.019 7.978 1.00 83.94 68 ARG A O 1
ATOM 491 N N . PRO A 1 69 ? 13.647 -11.920 7.174 1.00 84.19 69 PRO A N 1
ATOM 492 C CA . PRO A 1 69 ? 13.755 -11.294 8.479 1.00 84.19 69 PRO A CA 1
ATOM 493 C C . PRO A 1 69 ? 12.540 -11.646 9.347 1.00 84.19 69 PRO A C 1
ATOM 495 O O . PRO A 1 69 ? 11.449 -11.941 8.856 1.00 84.19 69 PRO A O 1
ATOM 498 N N . ARG A 1 70 ? 12.732 -11.621 10.667 1.00 85.31 70 ARG A N 1
ATOM 499 C CA . ARG A 1 70 ? 11.675 -11.946 11.631 1.00 85.31 70 ARG A CA 1
ATOM 500 C C . ARG A 1 70 ? 10.470 -11.016 11.443 1.00 85.31 70 ARG A C 1
ATOM 502 O O . ARG A 1 70 ? 10.635 -9.803 11.392 1.00 85.31 70 ARG A O 1
ATOM 509 N N . GLY A 1 71 ? 9.271 -11.597 11.385 1.00 85.56 71 GLY A N 1
ATOM 510 C CA . GLY A 1 71 ? 8.015 -10.861 11.196 1.00 85.56 71 GLY A CA 1
ATOM 511 C C . GLY A 1 71 ? 7.639 -10.594 9.734 1.00 85.56 71 GLY A C 1
ATOM 512 O O . GLY A 1 71 ? 6.537 -10.098 9.495 1.00 85.56 71 GLY A O 1
ATOM 513 N N . LEU A 1 72 ? 8.507 -10.950 8.774 1.00 90.88 72 LEU A N 1
ATOM 514 C CA . LEU A 1 72 ? 8.195 -10.932 7.347 1.00 90.88 72 LEU A CA 1
ATOM 515 C C . LEU A 1 72 ? 7.628 -12.278 6.889 1.00 90.88 72 LEU A C 1
ATOM 517 O O . LEU A 1 72 ? 8.221 -13.332 7.128 1.00 90.88 72 LEU A O 1
ATOM 521 N N . HIS A 1 73 ? 6.509 -12.222 6.178 1.00 92.00 73 HIS A N 1
ATOM 522 C CA . HIS A 1 73 ? 5.839 -13.371 5.585 1.00 92.00 73 HIS A CA 1
ATOM 523 C C . HIS A 1 73 ? 5.687 -13.194 4.073 1.00 92.00 73 HIS A C 1
ATOM 525 O O . HIS A 1 73 ? 5.402 -12.101 3.578 1.00 92.00 73 HIS A O 1
ATOM 531 N N . ASP A 1 74 ? 5.849 -14.291 3.341 1.00 92.00 74 ASP A N 1
ATOM 532 C CA . ASP A 1 74 ? 5.747 -14.285 1.886 1.00 92.00 74 ASP A CA 1
ATOM 533 C C . ASP A 1 74 ? 4.288 -14.486 1.487 1.00 92.00 74 ASP A C 1
ATOM 535 O O . ASP A 1 74 ? 3.649 -15.461 1.884 1.00 92.00 74 ASP A O 1
ATOM 539 N N . CYS A 1 75 ? 3.779 -13.589 0.654 1.00 91.88 75 CYS A N 1
ATOM 540 C CA . CYS A 1 75 ? 2.538 -13.787 -0.076 1.00 91.88 75 CYS A CA 1
ATOM 541 C C . CYS A 1 75 ? 2.914 -14.093 -1.528 1.00 91.88 75 CYS A C 1
ATOM 543 O O . CYS A 1 75 ? 3.093 -13.190 -2.347 1.00 91.88 75 CYS A O 1
ATOM 545 N N . VAL A 1 76 ? 3.139 -15.376 -1.814 1.00 92.12 76 VAL A N 1
ATOM 546 C CA . VAL A 1 76 ? 3.622 -15.809 -3.127 1.00 92.12 76 VAL A CA 1
ATOM 547 C C . VAL A 1 76 ? 2.475 -15.749 -4.129 1.00 92.12 76 VAL A C 1
ATOM 549 O O . VAL A 1 76 ? 1.474 -16.446 -3.978 1.00 92.12 76 VAL A O 1
ATOM 552 N N . LEU A 1 77 ? 2.643 -14.931 -5.160 1.00 90.56 77 LEU A N 1
ATOM 553 C CA . LEU A 1 77 ? 1.795 -14.916 -6.342 1.00 90.56 77 LEU A CA 1
ATOM 554 C C . LEU A 1 77 ? 2.730 -14.842 -7.555 1.00 90.56 77 LEU A C 1
ATOM 556 O O . LEU A 1 77 ? 3.335 -13.780 -7.750 1.00 90.56 77 LEU A O 1
ATOM 560 N N . PRO A 1 78 ? 2.880 -15.939 -8.325 1.00 87.38 78 PRO A N 1
ATOM 561 C CA . PRO A 1 78 ? 3.796 -16.000 -9.458 1.00 87.38 78 PRO A CA 1
ATOM 562 C C . PRO A 1 78 ? 3.606 -14.846 -10.442 1.00 87.38 78 PRO A C 1
ATOM 564 O O . PRO A 1 78 ? 2.534 -14.240 -10.529 1.00 87.38 78 PRO A O 1
ATOM 567 N N . GLU A 1 79 ? 4.656 -14.536 -11.195 1.00 83.12 79 GLU A N 1
ATOM 568 C CA . GLU A 1 79 ? 4.561 -13.559 -12.278 1.00 83.12 79 GLU A CA 1
ATOM 569 C C . GLU A 1 79 ? 3.531 -14.024 -13.320 1.00 83.12 79 GLU A C 1
ATOM 571 O O . GLU A 1 79 ? 3.503 -15.194 -13.696 1.00 83.12 79 GLU A O 1
ATOM 576 N N . GLY A 1 80 ? 2.627 -13.125 -13.723 1.00 82.31 80 GLY A N 1
ATOM 577 C CA . GLY A 1 80 ? 1.473 -13.470 -14.562 1.00 82.31 80 GLY A CA 1
ATOM 578 C C . GLY A 1 80 ? 0.376 -14.285 -13.860 1.00 82.31 80 GLY A C 1
ATOM 579 O O . GLY A 1 80 ? -0.606 -14.643 -14.502 1.00 82.31 80 GLY A O 1
ATOM 580 N N . GLY A 1 81 ? 0.519 -14.576 -12.562 1.00 82.62 81 GLY A N 1
ATOM 581 C CA . GLY A 1 81 ? -0.511 -15.234 -11.763 1.00 82.62 81 GLY A CA 1
ATOM 582 C C . GLY A 1 81 ? -1.758 -14.365 -11.593 1.00 82.62 81 GLY A C 1
ATOM 583 O O . GLY A 1 81 ? -1.676 -13.135 -11.548 1.00 82.62 81 GLY A O 1
ATOM 584 N N . ASP A 1 82 ? -2.915 -15.013 -11.469 1.00 88.69 82 ASP A N 1
ATOM 585 C CA . ASP A 1 82 ? -4.195 -14.331 -11.304 1.00 88.69 82 ASP A CA 1
ATOM 586 C C . ASP A 1 82 ? -4.313 -13.733 -9.893 1.00 88.69 82 ASP A C 1
ATOM 588 O O . ASP A 1 82 ? -4.040 -14.379 -8.880 1.00 88.69 82 ASP A O 1
ATOM 592 N N . TRP A 1 83 ? -4.794 -12.496 -9.800 1.00 89.00 83 TRP A N 1
ATOM 593 C CA . TRP A 1 83 ? -5.161 -11.878 -8.530 1.00 89.00 83 TRP A CA 1
ATOM 594 C C . TRP A 1 83 ? -6.165 -12.727 -7.741 1.00 89.00 83 TRP A C 1
ATOM 596 O O . TRP A 1 83 ? -6.121 -12.722 -6.511 1.00 89.00 83 TRP A O 1
ATOM 606 N N . ALA A 1 84 ? -7.015 -13.518 -8.401 1.00 89.88 84 ALA A N 1
ATOM 607 C CA . ALA A 1 84 ? -7.884 -14.499 -7.754 1.00 89.88 84 ALA A CA 1
ATOM 608 C C . ALA A 1 84 ? -7.125 -15.483 -6.842 1.00 89.88 84 ALA A C 1
ATOM 610 O O . ALA A 1 84 ? -7.687 -15.933 -5.838 1.00 89.88 84 ALA A O 1
ATOM 611 N N . ASP A 1 85 ? -5.847 -15.759 -7.109 1.00 89.12 85 ASP A N 1
ATOM 612 C CA . ASP A 1 85 ? -4.994 -16.652 -6.321 1.00 89.12 85 ASP A CA 1
ATOM 613 C C . ASP A 1 85 ? -4.332 -15.974 -5.123 1.00 89.12 85 ASP A C 1
ATOM 615 O O . ASP A 1 85 ? -3.900 -16.654 -4.192 1.00 89.12 85 ASP A O 1
ATOM 619 N N . LEU A 1 86 ? -4.374 -14.642 -5.037 1.00 90.50 86 LEU A N 1
ATOM 620 C CA . LEU A 1 86 ? -3.886 -13.921 -3.866 1.00 90.50 86 LEU A CA 1
ATOM 621 C C . LEU A 1 86 ? -4.618 -14.405 -2.604 1.00 90.50 86 LEU A C 1
ATOM 623 O O . LEU A 1 86 ? -5.854 -14.434 -2.556 1.00 90.50 86 LEU A O 1
ATOM 627 N N . ARG A 1 87 ? -3.858 -14.791 -1.577 1.00 87.75 87 ARG A N 1
ATOM 628 C CA . ARG A 1 87 ? -4.366 -15.166 -0.251 1.00 87.75 87 ARG A CA 1
ATOM 629 C C . ARG A 1 87 ? -3.699 -14.283 0.796 1.00 87.75 87 ARG A C 1
ATOM 631 O O . ARG A 1 87 ? -2.476 -14.214 0.866 1.00 87.75 87 ARG A O 1
ATOM 638 N N . THR A 1 88 ? -4.499 -13.613 1.619 1.00 88.00 88 THR A N 1
ATOM 639 C CA . THR A 1 88 ? -4.006 -12.847 2.766 1.00 88.00 88 THR A CA 1
ATOM 640 C C . THR A 1 88 ? -5.085 -12.743 3.837 1.00 88.00 88 THR A C 1
ATOM 642 O O . THR A 1 88 ? -6.271 -12.751 3.518 1.00 88.00 88 THR A O 1
ATOM 645 N N . SER A 1 89 ? -4.663 -12.629 5.095 1.00 85.94 89 SER A N 1
ATOM 646 C CA . SER A 1 89 ? -5.503 -12.235 6.233 1.00 85.94 89 SER A CA 1
ATOM 647 C C . SER A 1 89 ? -5.210 -10.802 6.698 1.00 85.94 89 SER A C 1
ATOM 649 O O . SER A 1 89 ? -5.645 -10.381 7.768 1.00 85.94 89 SER A O 1
ATOM 651 N N . ALA A 1 90 ? -4.419 -10.047 5.929 1.00 90.56 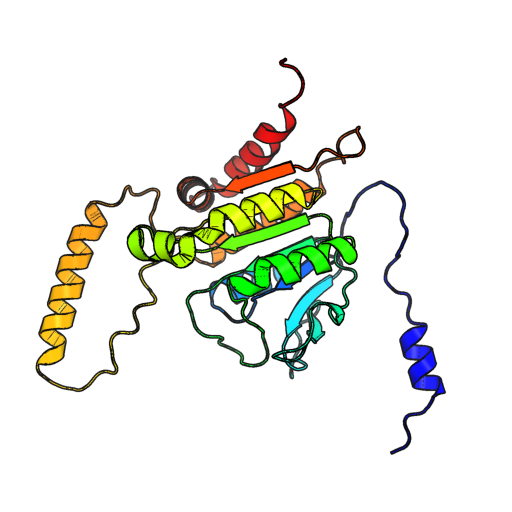90 ALA A N 1
ATOM 652 C CA . ALA A 1 90 ? -4.123 -8.657 6.232 1.00 90.56 90 ALA A CA 1
ATOM 653 C C . ALA A 1 90 ? -5.394 -7.798 6.137 1.00 90.56 90 ALA A C 1
ATOM 655 O O . ALA A 1 90 ? -6.104 -7.857 5.138 1.00 90.56 90 ALA A O 1
ATOM 656 N N . ALA A 1 91 ? -5.654 -6.962 7.145 1.00 90.94 91 ALA A N 1
ATOM 657 C CA . ALA A 1 91 ? -6.739 -5.977 7.071 1.00 90.94 91 ALA A CA 1
ATOM 658 C C . ALA A 1 91 ? -6.284 -4.668 6.404 1.00 90.94 91 ALA A C 1
ATOM 660 O O . ALA A 1 91 ? -7.119 -3.843 6.028 1.00 90.94 91 ALA A O 1
ATOM 661 N N . VAL A 1 92 ? -4.966 -4.483 6.260 1.00 93.50 92 VAL A N 1
ATOM 662 C CA . VAL A 1 92 ? -4.340 -3.315 5.638 1.00 93.50 92 VAL A CA 1
ATOM 663 C C . VAL A 1 92 ? -3.520 -3.756 4.433 1.00 93.50 92 VAL A C 1
ATOM 665 O O . VAL A 1 92 ? -2.710 -4.675 4.536 1.00 93.50 92 VAL A O 1
ATOM 668 N N . ALA A 1 93 ? -3.673 -3.062 3.312 1.00 95.44 93 ALA A N 1
ATOM 669 C CA . ALA A 1 93 ? -2.805 -3.201 2.155 1.00 95.44 93 ALA A CA 1
ATOM 670 C C . ALA A 1 93 ? -2.115 -1.872 1.842 1.00 95.44 93 ALA A C 1
ATOM 672 O O . ALA A 1 93 ? -2.743 -0.815 1.814 1.00 95.44 93 ALA A O 1
ATOM 673 N N . VAL A 1 94 ? -0.815 -1.935 1.578 1.00 96.38 94 VAL A N 1
ATOM 674 C CA . VAL A 1 94 ? -0.018 -0.812 1.093 1.00 96.38 94 VAL A CA 1
ATOM 675 C C . VAL A 1 94 ? 0.500 -1.192 -0.284 1.00 96.38 94 VAL A C 1
ATOM 677 O O . VAL A 1 94 ? 1.246 -2.158 -0.415 1.00 96.38 94 VAL A O 1
ATOM 680 N N . MET A 1 95 ? 0.104 -0.452 -1.310 1.00 95.00 95 MET A N 1
ATOM 681 C CA . MET A 1 95 ? 0.595 -0.623 -2.670 1.00 95.00 95 MET A CA 1
ATOM 682 C C . MET A 1 95 ? 1.521 0.532 -3.025 1.00 95.00 95 MET A C 1
ATOM 684 O O . MET A 1 95 ? 1.121 1.692 -2.976 1.00 95.00 95 MET A O 1
ATOM 688 N N . VAL A 1 96 ? 2.764 0.211 -3.370 1.00 93.44 96 VAL A N 1
ATOM 689 C CA . VAL A 1 96 ? 3.821 1.187 -3.628 1.00 93.44 96 VAL A CA 1
ATOM 690 C C . VAL A 1 96 ? 4.296 1.068 -5.064 1.00 93.44 96 VAL A C 1
ATOM 692 O O . VAL A 1 96 ? 4.875 0.057 -5.457 1.00 93.44 96 VAL A O 1
ATOM 695 N N . PHE A 1 97 ? 4.101 2.137 -5.826 1.00 89.44 97 PHE A N 1
ATOM 696 C CA . PHE A 1 97 ? 4.709 2.306 -7.135 1.00 89.44 97 PHE A CA 1
ATOM 697 C C . PHE A 1 97 ? 6.101 2.895 -6.983 1.00 89.44 97 PHE A C 1
ATOM 699 O O . PHE A 1 97 ? 6.320 3.837 -6.218 1.00 89.44 97 PHE A O 1
ATOM 706 N N . ASP A 1 98 ? 7.047 2.351 -7.737 1.00 82.81 98 ASP A N 1
ATOM 707 C CA . ASP A 1 98 ? 8.410 2.853 -7.778 1.00 82.81 98 ASP A CA 1
ATOM 708 C C . ASP A 1 98 ? 8.872 3.004 -9.225 1.00 82.81 98 ASP A C 1
ATOM 710 O O . ASP A 1 98 ? 8.490 2.238 -10.107 1.00 82.81 98 ASP A O 1
ATOM 714 N N . VAL A 1 99 ? 9.710 4.009 -9.454 1.00 67.94 99 VAL A N 1
ATOM 715 C CA . VAL A 1 99 ? 10.352 4.280 -10.743 1.00 67.94 99 VAL A CA 1
ATOM 716 C C . VAL A 1 99 ? 11.674 3.520 -10.885 1.00 67.94 99 VAL A C 1
ATOM 718 O O . VAL A 1 99 ? 12.175 3.350 -11.996 1.00 67.94 99 VAL A O 1
ATOM 721 N N . ALA A 1 100 ? 12.262 3.073 -9.771 1.00 69.19 100 ALA A N 1
ATOM 722 C CA . ALA A 1 100 ? 13.497 2.303 -9.760 1.00 69.19 100 ALA A CA 1
ATOM 723 C C . ALA A 1 100 ? 13.226 0.811 -9.998 1.00 69.19 100 ALA A C 1
ATOM 725 O O . ALA A 1 100 ? 12.293 0.250 -9.432 1.00 69.19 100 ALA A O 1
ATOM 726 N N . LYS A 1 101 ? 14.091 0.152 -10.784 1.00 67.81 101 LYS A N 1
ATOM 727 C CA . LYS A 1 101 ? 14.035 -1.303 -11.001 1.00 67.81 101 LYS A CA 1
ATOM 728 C C . LYS A 1 101 ? 14.133 -2.076 -9.681 1.00 67.81 101 LYS A C 1
ATOM 730 O O . LYS A 1 101 ? 14.798 -1.625 -8.744 1.00 67.81 101 LYS A O 1
ATOM 735 N N . ALA A 1 102 ? 13.530 -3.264 -9.661 1.00 69.19 102 ALA A N 1
ATOM 736 C CA . ALA A 1 102 ? 13.570 -4.164 -8.519 1.00 69.19 102 ALA A CA 1
ATOM 737 C C . ALA A 1 102 ? 15.020 -4.474 -8.125 1.00 69.19 102 ALA A C 1
ATOM 739 O O . ALA A 1 102 ? 15.829 -4.876 -8.964 1.00 69.19 102 ALA A O 1
ATOM 740 N N . ARG A 1 103 ? 15.350 -4.290 -6.843 1.00 67.31 103 ARG A N 1
ATOM 741 C CA . ARG A 1 103 ? 16.654 -4.692 -6.290 1.00 67.31 103 ARG A CA 1
ATOM 742 C C . ARG A 1 103 ? 16.757 -6.202 -6.111 1.00 67.31 103 ARG A C 1
ATOM 744 O O . ARG A 1 103 ? 17.844 -6.758 -6.221 1.00 67.31 103 ARG A O 1
ATOM 751 N N . GLU A 1 104 ? 15.627 -6.841 -5.839 1.00 72.56 104 GLU A N 1
ATOM 752 C CA . GLU A 1 104 ? 15.505 -8.271 -5.600 1.00 72.56 104 GLU A CA 1
ATOM 753 C C . GLU A 1 104 ? 14.422 -8.825 -6.525 1.00 72.56 104 GLU A C 1
ATOM 755 O O . GLU A 1 104 ? 13.254 -8.467 -6.396 1.00 72.56 104 GLU A O 1
ATOM 760 N N . GLY A 1 105 ? 14.808 -9.682 -7.475 1.00 74.31 105 GLY A N 1
ATOM 761 C CA . GLY A 1 105 ? 13.903 -10.179 -8.522 1.00 74.31 105 GLY A CA 1
ATOM 762 C C . GLY A 1 105 ? 12.740 -11.035 -8.008 1.00 74.31 105 GLY A C 1
ATOM 763 O O . GLY A 1 105 ? 11.776 -11.247 -8.734 1.00 74.31 105 GLY A O 1
ATOM 764 N N . ALA A 1 106 ? 12.811 -11.502 -6.757 1.00 83.31 106 ALA A N 1
ATOM 765 C CA . ALA A 1 106 ? 11.716 -12.215 -6.110 1.00 83.31 106 ALA A CA 1
ATOM 766 C C . ALA A 1 106 ? 10.587 -11.284 -5.647 1.00 83.31 106 ALA A C 1
ATOM 768 O O . ALA A 1 106 ? 9.451 -11.729 -5.508 1.00 83.31 106 ALA A O 1
ATOM 769 N N . ILE A 1 107 ? 10.869 -10.002 -5.388 1.00 85.31 107 ILE A N 1
ATOM 770 C CA . ILE A 1 107 ? 9.858 -9.070 -4.891 1.00 85.31 107 ILE A CA 1
ATOM 771 C C . ILE A 1 107 ? 9.159 -8.410 -6.074 1.00 85.31 107 ILE A C 1
ATOM 773 O O . ILE A 1 107 ? 9.777 -7.741 -6.901 1.00 85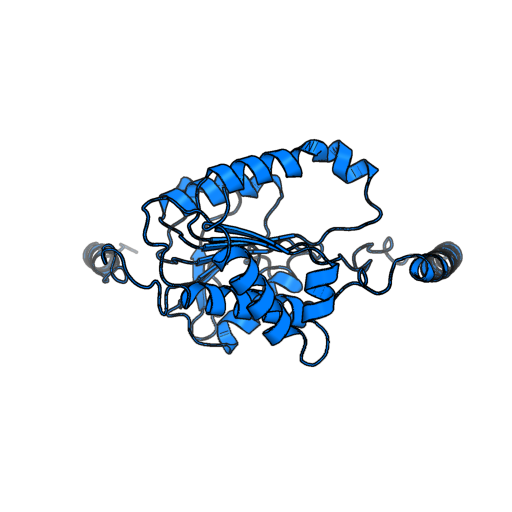.31 107 ILE A O 1
ATOM 777 N N . TRP A 1 108 ? 7.841 -8.574 -6.119 1.00 89.31 108 TRP A N 1
ATOM 778 C CA . TRP A 1 108 ? 7.021 -8.073 -7.211 1.00 89.31 108 TRP A CA 1
ATOM 779 C C . TRP A 1 108 ? 6.921 -6.536 -7.204 1.00 89.31 108 TRP A C 1
ATOM 781 O O . TRP A 1 108 ? 6.865 -5.912 -6.138 1.00 89.31 108 TRP A O 1
ATOM 791 N N . MET A 1 109 ? 6.853 -5.930 -8.396 1.00 87.50 109 MET A N 1
ATOM 792 C CA . MET A 1 109 ? 6.633 -4.494 -8.608 1.00 87.50 109 MET A CA 1
ATOM 793 C C . MET A 1 109 ? 5.302 -4.243 -9.337 1.00 87.50 109 MET A C 1
ATOM 795 O O . MET A 1 109 ? 5.107 -4.823 -10.404 1.00 87.50 109 MET A O 1
ATOM 799 N N . PRO A 1 110 ? 4.421 -3.365 -8.823 1.00 87.44 110 PRO A N 1
ATOM 800 C CA . PRO A 1 110 ? 3.146 -3.066 -9.460 1.00 87.44 110 PRO A CA 1
ATOM 801 C C . PRO A 1 110 ? 3.297 -2.234 -10.729 1.00 87.44 110 PRO A C 1
ATOM 803 O O . PRO A 1 110 ? 4.111 -1.309 -10.782 1.00 87.44 110 PRO A O 1
ATOM 806 N N . GLN A 1 111 ? 2.465 -2.544 -11.723 1.00 84.56 111 GLN A N 1
ATOM 807 C CA . GLN A 1 111 ? 2.185 -1.698 -12.880 1.00 84.56 111 GLN A CA 1
ATOM 808 C C . GLN A 1 111 ? 0.844 -0.967 -12.698 1.00 84.56 111 GLN A C 1
ATOM 810 O O . GLN A 1 111 ? 0.004 -1.420 -11.921 1.00 84.56 111 GLN A O 1
ATOM 815 N N . PRO A 1 112 ? 0.631 0.189 -13.352 1.00 81.62 112 PRO A N 1
ATOM 816 C CA . PRO A 1 112 ? -0.628 0.935 -13.243 1.00 81.62 112 PRO A CA 1
ATOM 817 C C . PRO A 1 112 ? -1.876 0.072 -13.488 1.00 81.62 112 PRO A C 1
ATOM 819 O O . PRO A 1 112 ? -2.829 0.124 -12.714 1.00 81.62 112 PRO A O 1
ATOM 822 N N . ASP A 1 113 ? -1.820 -0.810 -14.487 1.00 84.00 113 ASP A N 1
ATOM 823 C CA . ASP A 1 113 ? -2.932 -1.690 -14.869 1.00 84.00 113 ASP A CA 1
ATOM 824 C C . ASP A 1 113 ? -3.290 -2.728 -13.785 1.00 84.00 113 ASP A C 1
ATOM 826 O O . ASP A 1 113 ? -4.388 -3.288 -13.778 1.00 84.00 113 ASP A O 1
ATOM 830 N N . ASP A 1 114 ? -2.392 -2.970 -12.824 1.00 87.06 114 ASP A N 1
ATOM 831 C CA . ASP A 1 114 ? -2.618 -3.895 -11.714 1.00 87.06 114 ASP A CA 1
ATOM 832 C C . ASP A 1 114 ? -3.516 -3.321 -10.612 1.00 87.06 114 ASP A C 1
ATOM 834 O O . ASP A 1 114 ? -4.032 -4.080 -9.787 1.00 87.06 114 ASP A O 1
ATOM 838 N N . VAL A 1 115 ? -3.709 -1.997 -10.566 1.00 88.69 115 VAL A N 1
ATOM 839 C CA . VAL A 1 115 ? -4.374 -1.311 -9.447 1.00 88.69 115 VAL A CA 1
ATOM 840 C C . VAL A 1 115 ? -5.798 -1.819 -9.242 1.00 88.69 115 VAL A C 1
ATOM 842 O O . VAL A 1 115 ? -6.146 -2.241 -8.136 1.00 88.69 115 VAL A O 1
ATOM 845 N N . LEU A 1 116 ? -6.632 -1.807 -10.288 1.00 90.25 116 LEU A N 1
ATOM 846 C CA . LEU A 1 116 ? -8.034 -2.213 -10.167 1.00 90.25 116 LEU A CA 1
ATOM 847 C C . LEU A 1 116 ? -8.211 -3.718 -9.916 1.00 90.25 116 LEU A C 1
ATOM 849 O O . LEU A 1 116 ? -8.982 -4.063 -9.013 1.00 90.25 116 LEU A O 1
ATOM 853 N N . PRO A 1 117 ? -7.537 -4.633 -10.646 1.00 91.44 117 PRO A N 1
ATOM 854 C CA . PRO A 1 117 ? -7.589 -6.062 -10.340 1.00 91.44 117 PRO A CA 1
ATOM 855 C C . PRO A 1 117 ? -7.166 -6.374 -8.900 1.00 91.44 117 PRO A C 1
ATOM 857 O O . PRO A 1 117 ? -7.876 -7.091 -8.187 1.00 91.44 117 PRO A O 1
ATOM 860 N N . ALA A 1 118 ? -6.068 -5.769 -8.437 1.00 91.56 118 ALA A N 1
ATOM 861 C CA . ALA A 1 118 ? -5.597 -5.926 -7.070 1.00 91.56 118 ALA A CA 1
ATOM 862 C C . ALA A 1 118 ? -6.615 -5.396 -6.061 1.00 91.56 118 ALA A C 1
ATOM 864 O O . ALA A 1 118 ? -6.980 -6.107 -5.130 1.00 91.56 118 ALA A O 1
ATOM 865 N N . ALA A 1 119 ? -7.118 -4.175 -6.245 1.00 92.44 119 ALA A N 1
ATOM 866 C CA . ALA A 1 119 ? -8.055 -3.558 -5.315 1.00 92.44 119 ALA A CA 1
ATOM 867 C C . ALA A 1 119 ? -9.367 -4.349 -5.200 1.00 92.44 119 ALA A C 1
ATOM 869 O O . ALA A 1 119 ? -9.828 -4.600 -4.085 1.00 92.44 119 ALA A O 1
ATOM 870 N N . ARG A 1 120 ? -9.919 -4.843 -6.319 1.00 93.94 120 ARG A N 1
ATOM 871 C CA . ARG A 1 120 ? -11.091 -5.739 -6.307 1.00 93.94 120 ARG A CA 1
ATOM 872 C C . ARG A 1 120 ? -10.825 -6.991 -5.484 1.00 93.94 120 ARG A C 1
ATOM 874 O O . ARG A 1 120 ? -11.650 -7.378 -4.656 1.00 93.94 120 ARG A O 1
ATOM 881 N N . ARG A 1 121 ? -9.658 -7.610 -5.675 1.00 94.31 121 ARG A N 1
ATOM 882 C CA . ARG A 1 121 ? -9.279 -8.793 -4.907 1.00 94.31 121 ARG A CA 1
ATOM 883 C C . ARG A 1 121 ? -9.107 -8.486 -3.424 1.00 94.31 121 ARG A C 1
ATOM 885 O O . ARG A 1 121 ? -9.619 -9.231 -2.597 1.00 94.31 121 ARG A O 1
ATOM 892 N N . LEU A 1 122 ? -8.408 -7.407 -3.082 1.00 93.81 122 LEU A N 1
ATOM 893 C CA . LEU A 1 122 ? -8.199 -6.979 -1.699 1.00 93.81 122 LEU A CA 1
ATOM 894 C C . LEU A 1 122 ? -9.540 -6.713 -1.007 1.00 93.81 122 LEU A C 1
ATOM 896 O O . LEU A 1 122 ? -9.745 -7.156 0.121 1.00 93.81 122 LEU A O 1
ATOM 900 N N . LYS A 1 123 ? -10.488 -6.082 -1.706 1.00 91.44 123 LYS A N 1
ATOM 901 C CA . LYS A 1 123 ? -11.841 -5.870 -1.194 1.00 91.44 123 LYS A CA 1
ATOM 902 C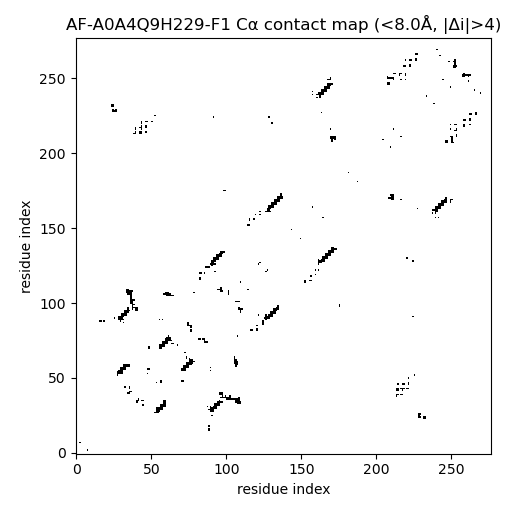 C . LYS A 1 123 ? -12.582 -7.191 -0.966 1.00 91.44 123 LYS A C 1
ATOM 904 O O . LYS A 1 123 ? -13.186 -7.363 0.090 1.00 91.44 123 LYS A O 1
ATOM 909 N N . ALA A 1 124 ? -12.482 -8.145 -1.895 1.00 91.25 124 ALA A N 1
ATOM 910 C CA . ALA A 1 124 ? -13.034 -9.494 -1.725 1.00 91.25 124 ALA A CA 1
ATOM 911 C C . ALA A 1 124 ? -12.387 -10.263 -0.553 1.00 91.25 124 ALA A C 1
ATOM 913 O O . ALA A 1 124 ? -13.042 -11.072 0.095 1.00 91.25 124 ALA A O 1
ATOM 914 N N . LEU A 1 125 ? -11.120 -9.975 -0.243 1.00 91.12 125 LEU A N 1
ATOM 915 C CA . LEU A 1 125 ? -10.393 -10.495 0.920 1.00 91.12 125 LEU A CA 1
ATOM 916 C C . LEU A 1 125 ? -10.659 -9.696 2.211 1.00 91.12 125 LEU A C 1
ATOM 918 O O . LEU A 1 125 ? -9.987 -9.911 3.214 1.00 91.12 125 LEU A O 1
ATOM 922 N N . SER A 1 126 ? -11.653 -8.799 2.212 1.00 89.62 126 SER A N 1
ATOM 923 C CA . SER A 1 126 ? -12.041 -7.965 3.359 1.00 89.62 126 SER A CA 1
ATOM 924 C C . SER A 1 126 ? -10.947 -7.027 3.879 1.00 89.62 126 SER A C 1
ATOM 926 O O . SER A 1 126 ? -10.981 -6.613 5.041 1.00 89.62 126 SER A O 1
ATOM 928 N N . VAL A 1 127 ? -9.999 -6.635 3.021 1.00 91.62 127 VAL A N 1
ATOM 929 C CA . VAL A 1 127 ? -9.068 -5.544 3.327 1.00 91.62 127 VAL A CA 1
ATOM 930 C C . VAL A 1 127 ? -9.878 -4.270 3.552 1.00 91.62 127 VAL A C 1
ATOM 932 O O . VAL A 1 127 ? -10.716 -3.884 2.733 1.00 91.62 127 VAL A O 1
ATOM 935 N N . ARG A 1 128 ? -9.632 -3.620 4.688 1.00 89.56 128 ARG A N 1
ATOM 936 C CA . ARG A 1 128 ? -10.379 -2.444 5.146 1.00 89.56 128 ARG A CA 1
ATOM 937 C C . ARG A 1 128 ? -9.674 -1.150 4.773 1.00 89.56 128 ARG A C 1
ATOM 939 O O . ARG A 1 128 ? -10.333 -0.205 4.350 1.00 89.56 128 ARG A O 1
ATOM 946 N N . CYS A 1 129 ? -8.347 -1.133 4.898 1.00 92.12 129 CYS A N 1
ATOM 947 C CA . CYS A 1 129 ? -7.511 0.027 4.613 1.00 92.12 129 CYS A CA 1
ATOM 948 C C . CYS A 1 129 ? -6.604 -0.238 3.406 1.00 92.12 129 CYS A C 1
ATOM 950 O O . CYS A 1 129 ? -5.817 -1.186 3.427 1.00 92.12 129 CYS A O 1
ATOM 952 N N . LEU A 1 130 ? -6.699 0.603 2.377 1.00 94.25 130 LEU A N 1
ATOM 953 C CA . LEU A 1 130 ? -5.813 0.594 1.217 1.00 94.25 130 LEU A CA 1
ATOM 954 C C . LEU A 1 130 ? -5.035 1.911 1.152 1.00 94.25 130 LEU A C 1
ATOM 956 O O . LEU A 1 130 ? -5.623 2.982 1.019 1.00 94.25 130 LEU A O 1
ATOM 960 N N . VAL A 1 131 ? -3.706 1.827 1.200 1.00 94.62 131 VAL A N 1
ATOM 961 C CA . VAL A 1 131 ? -2.806 2.961 0.961 1.00 94.62 131 VAL A CA 1
ATOM 962 C C . VAL A 1 131 ? -2.114 2.768 -0.380 1.00 94.62 131 VAL A C 1
ATOM 964 O O . VAL A 1 131 ? -1.345 1.826 -0.554 1.00 94.62 131 VAL A O 1
ATOM 967 N N . LEU A 1 132 ? -2.366 3.671 -1.318 1.00 93.31 132 LEU A N 1
ATOM 968 C CA . LEU A 1 132 ? -1.758 3.705 -2.639 1.00 93.31 132 LEU A CA 1
ATOM 969 C C . LEU A 1 132 ? -0.686 4.795 -2.669 1.00 93.31 132 LEU A C 1
ATOM 971 O O . LEU A 1 132 ? -0.992 5.967 -2.473 1.00 93.31 132 LEU A O 1
ATOM 975 N N . VAL A 1 133 ? 0.572 4.428 -2.900 1.00 91.81 133 VAL A N 1
ATOM 976 C CA . VAL A 1 133 ? 1.692 5.370 -2.988 1.00 91.81 133 VAL A CA 1
ATOM 977 C C . VAL A 1 133 ? 2.150 5.468 -4.429 1.00 91.81 133 VAL A C 1
ATOM 979 O O . VAL A 1 133 ? 2.732 4.528 -4.965 1.00 91.81 133 VAL A O 1
ATOM 982 N N . MET A 1 134 ? 1.912 6.623 -5.041 1.00 86.62 134 MET A N 1
ATOM 983 C CA . MET A 1 134 ? 2.180 6.874 -6.452 1.00 86.62 134 MET A CA 1
ATOM 984 C C . MET A 1 134 ? 3.069 8.102 -6.630 1.00 86.62 134 MET A C 1
ATOM 986 O O . MET A 1 134 ? 2.584 9.240 -6.615 1.00 86.62 134 MET A O 1
ATOM 990 N N . PRO A 1 135 ? 4.384 7.909 -6.801 1.00 80.56 135 PRO A N 1
ATOM 991 C CA . PRO A 1 135 ? 5.273 8.998 -7.165 1.00 80.56 135 PRO A CA 1
ATOM 992 C C . PRO A 1 135 ? 4.841 9.629 -8.493 1.00 80.56 135 PRO A C 1
ATOM 994 O O . PRO A 1 135 ? 4.783 8.946 -9.512 1.00 80.56 135 PRO A O 1
ATOM 997 N N . HIS A 1 136 ? 4.572 10.936 -8.502 1.00 73.75 136 HIS A N 1
ATOM 998 C CA . HIS A 1 136 ? 4.201 11.661 -9.719 1.00 73.75 136 HIS A CA 1
ATOM 999 C C . HIS A 1 136 ? 5.328 12.587 -10.178 1.00 73.75 136 HIS A C 1
ATOM 1001 O O . HIS A 1 136 ? 5.969 13.266 -9.375 1.00 73.75 136 HIS A O 1
ATOM 1007 N N . ALA A 1 137 ? 5.569 12.639 -11.487 1.00 63.94 137 ALA A N 1
ATOM 1008 C CA . ALA A 1 137 ? 6.521 13.566 -12.087 1.00 63.94 137 ALA A CA 1
ATOM 1009 C C . ALA A 1 137 ? 5.778 14.827 -12.576 1.00 63.94 137 ALA A C 1
ATOM 1011 O O . ALA A 1 137 ? 5.023 14.733 -13.546 1.00 63.94 137 ALA A O 1
ATOM 1012 N N . PRO A 1 138 ? 6.002 16.015 -11.982 1.00 50.31 138 PRO A N 1
ATOM 1013 C CA . PRO A 1 138 ? 5.223 17.221 -12.300 1.00 50.31 138 PRO A CA 1
ATOM 1014 C C . PRO A 1 138 ? 5.387 17.719 -13.751 1.00 50.31 138 PRO A C 1
ATOM 1016 O O . PRO A 1 138 ? 4.553 18.463 -14.248 1.00 50.31 138 PRO A O 1
ATOM 1019 N N . HIS A 1 139 ? 6.427 17.280 -14.469 1.00 52.72 139 HIS A N 1
ATOM 1020 C CA . HIS A 1 139 ? 6.722 17.684 -15.851 1.00 52.72 139 HIS A CA 1
ATOM 1021 C C . HIS A 1 139 ? 6.150 16.735 -16.924 1.00 52.72 139 HIS A C 1
ATOM 1023 O O . HIS A 1 139 ? 6.369 16.949 -18.115 1.00 52.72 139 HIS A O 1
ATOM 1029 N N . ARG A 1 140 ? 5.430 15.671 -16.539 1.00 54.03 140 ARG A N 1
ATOM 1030 C CA . ARG A 1 140 ? 4.897 14.651 -17.464 1.00 54.03 140 ARG A CA 1
ATOM 1031 C C . ARG A 1 140 ? 3.435 14.876 -17.876 1.00 54.03 140 ARG A C 1
ATOM 1033 O O . ARG A 1 140 ? 2.740 13.915 -18.194 1.00 54.03 140 ARG A O 1
ATOM 1040 N N . LEU A 1 141 ? 2.984 16.131 -17.961 1.00 44.38 141 LEU A N 1
ATOM 1041 C CA . LEU A 1 141 ? 1.624 16.490 -18.405 1.00 44.38 141 LEU A CA 1
ATOM 1042 C C . LEU A 1 141 ? 1.156 15.759 -19.694 1.00 44.38 141 LEU A C 1
ATOM 1044 O O . LEU A 1 141 ? 0.042 15.241 -19.697 1.00 44.38 141 LEU A O 1
ATOM 1048 N N . PRO A 1 142 ? 1.972 15.618 -20.764 1.00 49.78 142 PRO A N 1
ATOM 1049 C CA . PRO A 1 142 ? 1.542 14.923 -21.987 1.00 49.78 142 PRO A CA 1
ATOM 1050 C C . PRO A 1 142 ? 1.500 13.391 -21.869 1.00 49.78 142 PRO A C 1
ATOM 1052 O O . PRO A 1 142 ? 0.876 12.722 -22.690 1.00 49.78 142 PRO A O 1
ATOM 1055 N N . ALA A 1 143 ? 2.215 12.806 -20.900 1.00 53.06 143 ALA A N 1
ATOM 1056 C CA . ALA A 1 143 ? 2.139 11.373 -20.615 1.00 53.06 143 ALA A CA 1
ATOM 1057 C C . ALA A 1 143 ? 0.941 11.069 -19.708 1.00 53.06 143 ALA A C 1
ATOM 1059 O O . ALA A 1 143 ? 0.204 10.152 -20.021 1.00 53.06 143 ALA A O 1
ATOM 1060 N N . ALA A 1 144 ? 0.662 11.908 -18.704 1.00 49.06 144 ALA A N 1
ATOM 1061 C CA . ALA A 1 144 ? -0.522 11.799 -17.845 1.00 49.06 144 ALA A CA 1
ATOM 1062 C C . ALA A 1 144 ? -1.854 11.932 -18.614 1.00 49.06 144 ALA A C 1
ATOM 1064 O O . ALA A 1 144 ? -2.857 11.360 -18.209 1.00 49.06 144 ALA A O 1
ATOM 1065 N N . LEU A 1 145 ? -1.859 12.654 -19.744 1.00 37.12 145 LEU A N 1
ATOM 1066 C CA . LEU A 1 145 ? -3.000 12.716 -20.669 1.00 37.12 145 LEU A CA 1
ATOM 1067 C C . LEU A 1 145 ? -3.093 11.499 -21.612 1.00 37.12 145 LEU A C 1
ATOM 1069 O O . LEU A 1 145 ? -4.194 11.128 -22.005 1.00 37.12 145 LEU A O 1
ATOM 1073 N N . ARG A 1 146 ? -1.968 10.858 -21.972 1.00 43.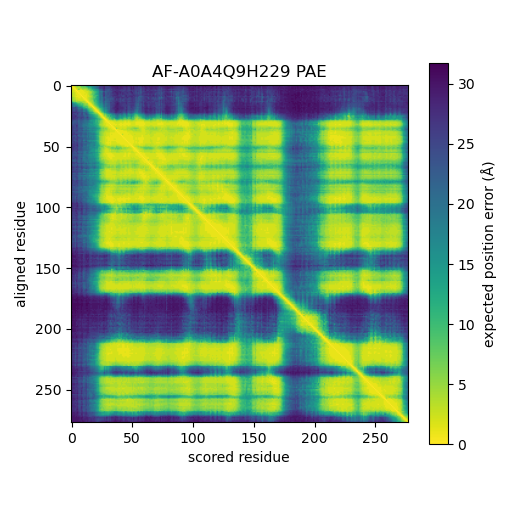69 146 ARG A N 1
ATOM 1074 C CA . ARG A 1 146 ? -1.958 9.582 -22.726 1.00 43.69 146 ARG A CA 1
ATOM 1075 C C . ARG A 1 146 ? -2.312 8.390 -21.838 1.00 43.69 146 ARG A C 1
ATOM 1077 O O . ARG A 1 146 ? -3.019 7.494 -22.271 1.00 43.69 146 ARG A O 1
ATOM 1084 N N . GLU A 1 147 ? -1.880 8.438 -20.585 1.00 50.72 147 GLU A N 1
ATOM 1085 C CA . GLU A 1 147 ? -2.301 7.595 -19.465 1.00 50.72 147 GLU A CA 1
ATOM 1086 C C . GLU A 1 147 ? -3.597 8.138 -18.833 1.00 50.72 147 GLU A C 1
ATOM 1088 O O . GLU A 1 147 ? -3.802 7.950 -17.636 1.00 50.72 147 GLU A O 1
ATOM 1093 N N . GLY A 1 148 ? -4.435 8.851 -19.613 1.00 41.69 148 GLY A N 1
ATOM 1094 C CA . GLY A 1 148 ? -5.611 9.656 -19.223 1.00 41.69 148 GLY A CA 1
ATOM 1095 C C . GLY A 1 148 ? -6.754 8.917 -18.512 1.00 41.69 148 GLY A C 1
ATOM 1096 O O . GLY A 1 148 ? -7.909 9.317 -18.597 1.00 41.69 148 GLY A O 1
ATOM 1097 N N . LEU A 1 149 ? -6.434 7.840 -17.810 1.00 44.72 149 LEU A N 1
ATOM 1098 C CA . LEU A 1 149 ? -7.295 6.876 -17.155 1.00 44.72 149 LEU A CA 1
ATOM 1099 C C . LEU A 1 149 ? -7.008 6.786 -15.645 1.00 44.72 149 LEU A C 1
ATOM 1101 O O . LEU A 1 149 ? -7.862 6.297 -14.917 1.00 44.72 149 LEU A O 1
ATOM 1105 N N . TRP A 1 150 ? -5.894 7.335 -15.133 1.00 55.00 150 TRP A N 1
ATOM 1106 C CA . TRP A 1 150 ? -5.604 7.304 -13.687 1.00 55.00 150 TRP A CA 1
ATOM 1107 C C . TRP A 1 150 ? -6.684 7.994 -12.840 1.00 55.00 150 TRP A C 1
ATOM 1109 O O . TRP A 1 150 ? -7.010 7.522 -11.758 1.00 55.00 150 TRP A O 1
ATOM 1119 N N . GLY A 1 151 ? -7.307 9.066 -13.343 1.00 59.56 151 GLY A N 1
ATOM 1120 C CA . GLY A 1 151 ? -8.461 9.675 -12.670 1.00 59.56 151 GLY A CA 1
ATOM 1121 C C . GLY A 1 151 ? -9.706 8.776 -12.656 1.00 59.56 151 GLY A C 1
ATOM 1122 O O . GLY A 1 151 ? -10.492 8.842 -11.714 1.00 59.56 151 GLY A O 1
ATOM 1123 N N . MET A 1 152 ? -9.882 7.914 -13.663 1.00 53.16 152 MET A N 1
ATOM 1124 C CA . MET A 1 152 ? -11.002 6.966 -13.725 1.00 53.16 152 MET A CA 1
ATOM 1125 C C . MET A 1 152 ? -10.759 5.739 -12.850 1.00 53.16 152 MET A C 1
ATOM 1127 O O . MET A 1 152 ? -11.675 5.308 -12.154 1.00 53.16 152 MET A O 1
ATOM 1131 N N . ASP A 1 153 ? -9.529 5.229 -12.808 1.00 70.44 153 ASP A N 1
ATOM 1132 C CA . ASP A 1 153 ? -9.155 4.160 -11.883 1.00 70.44 153 ASP A CA 1
ATOM 1133 C C . ASP A 1 153 ? -9.257 4.636 -10.430 1.00 70.44 153 ASP A C 1
ATOM 1135 O O . ASP A 1 153 ? -9.745 3.908 -9.569 1.00 70.44 153 ASP A O 1
ATOM 1139 N N . GLU A 1 154 ? -8.907 5.891 -10.145 1.00 74.44 154 GLU A N 1
ATOM 1140 C CA . GLU A 1 154 ? -9.112 6.493 -8.825 1.00 74.44 154 GLU A CA 1
ATOM 1141 C C . GLU A 1 154 ? -10.591 6.645 -8.463 1.00 74.44 154 GLU A C 1
ATOM 1143 O O . GLU A 1 154 ? -10.981 6.290 -7.352 1.00 74.44 154 GLU A O 1
ATOM 1148 N N . GLN A 1 155 ? -11.439 7.116 -9.382 1.00 74.88 155 GLN A N 1
ATOM 1149 C CA . GLN A 1 155 ? -12.889 7.154 -9.152 1.00 74.88 155 GLN A CA 1
ATOM 1150 C C . GLN A 1 155 ? -13.457 5.747 -8.916 1.00 74.88 155 GLN A C 1
ATOM 1152 O O . GLN A 1 155 ? -14.279 5.541 -8.018 1.00 74.88 155 GLN A O 1
ATOM 1157 N N . ALA A 1 156 ? -12.979 4.753 -9.666 1.00 82.62 156 ALA A N 1
ATOM 1158 C CA . ALA A 1 156 ? -13.333 3.359 -9.445 1.00 82.62 156 ALA A CA 1
ATOM 1159 C C . ALA A 1 156 ? -12.868 2.873 -8.059 1.00 82.62 156 ALA A C 1
ATOM 1161 O O . ALA A 1 156 ? -13.642 2.233 -7.356 1.00 82.62 156 ALA A O 1
ATOM 1162 N N . LEU A 1 157 ? -11.662 3.224 -7.603 1.00 84.69 157 LEU A N 1
ATOM 1163 C CA . LEU A 1 157 ? -11.187 2.899 -6.251 1.00 84.69 157 LEU A CA 1
ATOM 1164 C C . LEU A 1 157 ? -12.037 3.547 -5.152 1.00 84.69 157 LEU A C 1
ATOM 1166 O O . LEU A 1 157 ? -12.362 2.888 -4.165 1.00 84.69 157 LEU A O 1
ATOM 1170 N N . VAL A 1 158 ? -12.420 4.814 -5.321 1.00 84.12 158 VAL A N 1
ATOM 1171 C CA . VAL A 1 158 ? -13.278 5.536 -4.366 1.00 84.12 158 VAL A CA 1
ATOM 1172 C C . VAL A 1 158 ? -14.637 4.847 -4.230 1.00 84.12 158 VAL A C 1
ATOM 1174 O O . VAL A 1 158 ? -15.139 4.669 -3.119 1.00 84.12 158 VAL A O 1
ATOM 1177 N N . THR A 1 159 ? -15.205 4.388 -5.347 1.00 85.50 159 THR A N 1
ATOM 1178 C CA . THR A 1 159 ? -16.499 3.685 -5.365 1.00 85.50 159 THR A CA 1
ATOM 1179 C C . THR A 1 159 ? -16.428 2.238 -4.863 1.00 85.50 159 THR A C 1
ATOM 1181 O O . THR A 1 159 ? -17.459 1.693 -4.476 1.00 85.50 159 THR A O 1
ATOM 1184 N N . MET A 1 160 ? -15.240 1.618 -4.763 1.00 85.38 160 MET A N 1
ATOM 1185 C CA . MET A 1 160 ? -15.083 0.274 -4.168 1.00 85.38 160 MET A CA 1
ATOM 1186 C C . MET A 1 160 ? -15.399 0.223 -2.664 1.00 85.38 160 MET A C 1
ATOM 1188 O O . MET A 1 160 ? -15.586 -0.865 -2.110 1.00 85.38 160 MET A O 1
ATOM 1192 N N . GLY A 1 161 ? -15.447 1.376 -1.989 1.00 84.75 161 GLY A N 1
ATOM 1193 C CA . GLY A 1 161 ? -15.910 1.473 -0.606 1.00 84.75 161 GLY A CA 1
ATOM 1194 C C . GLY A 1 161 ? -14.977 0.812 0.409 1.00 84.75 161 GLY A C 1
ATOM 1195 O O . GLY A 1 161 ? -15.436 0.083 1.292 1.00 84.75 161 GLY A O 1
ATOM 1196 N N . PHE A 1 162 ? -13.660 0.997 0.284 1.00 87.75 162 PHE A N 1
ATOM 1197 C CA . PHE A 1 162 ? -12.740 0.702 1.391 1.00 87.75 162 PHE A CA 1
ATOM 1198 C C . PHE A 1 162 ? -13.132 1.526 2.628 1.00 87.75 162 PHE A C 1
ATOM 1200 O O . PHE A 1 162 ? -13.597 2.650 2.497 1.00 87.75 162 PHE A O 1
ATOM 1207 N N . GLU A 1 163 ? -12.950 0.984 3.833 1.00 88.56 163 GLU A N 1
ATOM 1208 C CA . GLU A 1 163 ? -13.196 1.752 5.068 1.00 88.56 163 GLU A CA 1
ATOM 1209 C C . GLU A 1 163 ? -12.272 2.977 5.107 1.00 88.56 163 GLU A C 1
ATOM 1211 O O . GLU A 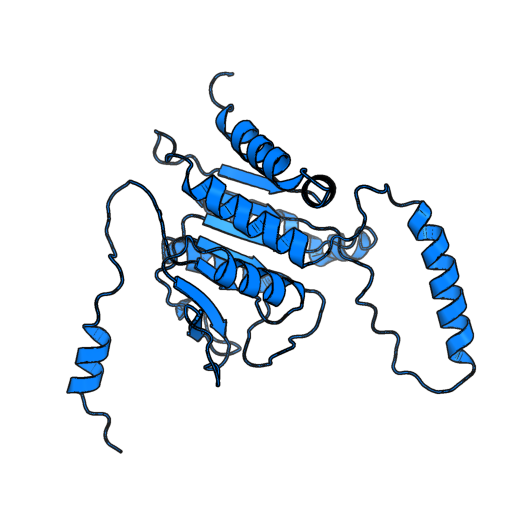1 163 ? -12.690 4.098 5.408 1.00 88.56 163 GLU A O 1
ATOM 1216 N N . HIS A 1 164 ? -11.022 2.762 4.690 1.00 89.88 164 HIS A N 1
ATOM 1217 C CA . HIS A 1 164 ? -10.027 3.804 4.517 1.00 89.88 164 HIS A CA 1
ATOM 1218 C C . HIS A 1 164 ? -9.295 3.639 3.182 1.00 89.88 164 HIS A C 1
ATOM 1220 O O . HIS A 1 164 ? -8.659 2.614 2.940 1.00 89.88 164 HIS A O 1
ATOM 1226 N N . LEU A 1 165 ? -9.341 4.661 2.332 1.00 91.44 165 LEU A N 1
ATOM 1227 C CA . LEU A 1 165 ? -8.564 4.747 1.097 1.00 91.44 165 LEU A CA 1
ATOM 1228 C C . LEU A 1 165 ? -7.631 5.956 1.169 1.00 91.44 165 LEU A C 1
ATOM 1230 O O . LEU A 1 165 ? -8.088 7.085 1.315 1.00 91.44 165 LEU A O 1
ATOM 1234 N N . VAL A 1 166 ? -6.324 5.749 1.047 1.00 91.19 166 VAL A N 1
ATOM 1235 C CA . VAL A 1 166 ? -5.334 6.834 1.041 1.00 91.19 166 VAL A CA 1
ATOM 1236 C C . VAL A 1 166 ? -4.587 6.829 -0.283 1.00 91.19 166 VAL A C 1
ATOM 1238 O O . VAL A 1 166 ? -3.864 5.885 -0.580 1.00 91.19 166 VAL A O 1
ATOM 1241 N N . LEU A 1 167 ? -4.718 7.903 -1.053 1.00 89.94 167 LEU A N 1
ATOM 1242 C CA . LEU A 1 167 ? -3.998 8.144 -2.298 1.00 89.94 167 LEU A CA 1
ATOM 1243 C C . LEU A 1 167 ? -2.845 9.115 -2.019 1.00 89.94 167 LEU A C 1
ATOM 1245 O O . LEU A 1 167 ? -3.034 10.330 -1.941 1.00 89.94 167 LEU A O 1
ATOM 1249 N N . LEU A 1 168 ? -1.644 8.576 -1.816 1.00 88.62 168 LEU A N 1
ATOM 1250 C CA . LEU A 1 168 ? -0.432 9.321 -1.493 1.00 88.62 168 LEU A CA 1
ATOM 1251 C C . LEU A 1 168 ? 0.351 9.627 -2.769 1.00 88.62 168 LEU A C 1
ATOM 1253 O O . LEU A 1 168 ? 0.831 8.720 -3.448 1.00 88.62 168 LEU A O 1
ATOM 1257 N N . ARG A 1 169 ? 0.534 10.912 -3.067 1.00 86.12 169 ARG A N 1
ATOM 1258 C CA . ARG A 1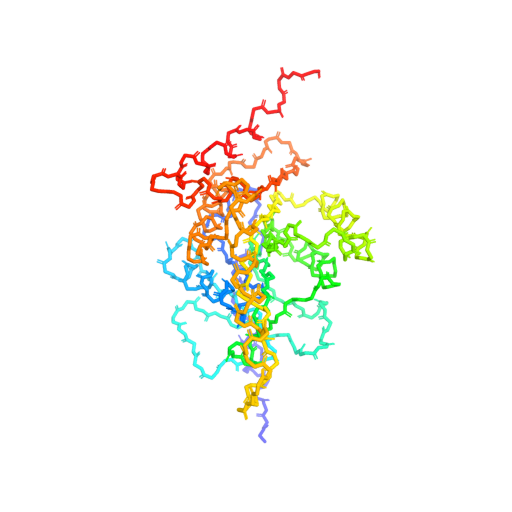 169 ? 1.174 11.381 -4.299 1.00 86.12 169 ARG A CA 1
ATOM 1259 C C . ARG A 1 169 ? 2.475 12.124 -3.991 1.00 86.12 169 ARG A C 1
ATOM 1261 O O . ARG A 1 169 ? 2.505 13.349 -4.087 1.00 86.12 169 ARG A O 1
ATOM 1268 N N . PRO A 1 170 ? 3.567 11.439 -3.608 1.00 83.25 170 PRO A N 1
ATOM 1269 C CA . PRO A 1 170 ? 4.853 12.102 -3.436 1.00 83.25 170 PRO A CA 1
ATOM 1270 C C . PRO A 1 170 ? 5.363 12.658 -4.771 1.00 83.25 170 PRO A C 1
ATOM 1272 O O . PRO A 1 170 ? 5.150 12.059 -5.826 1.00 83.25 170 PRO A O 1
ATOM 1275 N N . ALA A 1 171 ? 6.082 13.779 -4.728 1.00 78.94 171 ALA A N 1
ATOM 1276 C CA . ALA A 1 171 ? 6.807 14.262 -5.897 1.00 78.94 171 ALA A CA 1
ATOM 1277 C C . ALA A 1 171 ? 7.942 13.282 -6.231 1.00 78.94 171 ALA A C 1
ATOM 1279 O O . ALA A 1 171 ? 8.801 12.991 -5.391 1.00 78.94 171 ALA A O 1
ATOM 1280 N N . ALA A 1 172 ? 7.955 12.769 -7.459 1.00 69.31 172 ALA A N 1
ATOM 1281 C CA . ALA A 1 172 ? 9.023 11.916 -7.948 1.00 69.31 172 ALA A CA 1
ATOM 1282 C C . ALA A 1 172 ? 10.291 12.750 -8.165 1.00 69.31 172 ALA A C 1
ATOM 1284 O O . ALA A 1 172 ? 10.278 13.793 -8.825 1.00 69.31 172 ALA A O 1
ATOM 1285 N N . GLY A 1 173 ? 11.415 12.280 -7.625 1.00 57.34 173 GLY A N 1
ATOM 1286 C CA . GLY A 1 173 ? 12.707 12.873 -7.943 1.00 57.34 173 GLY A CA 1
ATOM 1287 C C . GLY A 1 173 ? 13.091 12.555 -9.378 1.00 57.34 173 GLY A C 1
ATOM 1288 O O . GLY A 1 173 ? 12.840 11.453 -9.853 1.00 57.34 173 GLY A O 1
ATOM 1289 N N . ALA A 1 174 ? 13.799 13.468 -10.044 1.00 47.59 174 ALA A N 1
ATOM 1290 C CA . ALA A 1 174 ? 14.456 13.208 -11.331 1.00 47.59 174 ALA A CA 1
ATOM 1291 C C . ALA A 1 174 ? 15.575 12.135 -11.251 1.00 47.59 174 ALA A C 1
ATOM 1293 O O . ALA A 1 174 ? 16.410 12.028 -12.143 1.00 47.59 174 ALA A O 1
ATOM 1294 N N . SER A 1 175 ? 15.622 11.341 -10.180 1.00 39.41 175 SER A N 1
ATOM 1295 C CA . SER A 1 175 ? 16.551 10.230 -10.016 1.00 39.41 175 SER A CA 1
ATOM 1296 C C . SER A 1 175 ? 15.921 8.994 -10.652 1.00 39.41 175 SER A C 1
ATOM 1298 O O . SER A 1 175 ? 15.318 8.166 -9.979 1.00 39.41 175 SER A O 1
ATOM 1300 N N . GLY A 1 176 ? 15.978 8.935 -11.981 1.00 36.97 176 GLY A N 1
ATOM 1301 C CA . GLY A 1 176 ? 15.343 7.870 -12.756 1.00 36.97 176 GLY A CA 1
ATOM 1302 C C . GLY A 1 176 ? 15.466 8.004 -14.271 1.00 36.97 176 GLY A C 1
ATOM 1303 O O . GLY A 1 176 ? 15.233 7.028 -14.976 1.00 36.97 176 GLY A O 1
ATOM 1304 N N . SER A 1 177 ? 15.915 9.146 -14.804 1.00 29.94 177 SER A N 1
ATOM 1305 C CA . SER A 1 177 ? 16.571 9.123 -16.111 1.00 29.94 177 SER A CA 1
ATOM 1306 C C . SER A 1 177 ? 17.938 8.476 -15.910 1.00 29.94 177 SER A C 1
ATOM 1308 O O . SER A 1 177 ? 18.921 9.155 -15.610 1.00 29.94 177 SER A O 1
ATOM 1310 N N . ALA A 1 178 ? 17.990 7.149 -16.021 1.00 33.84 178 ALA A N 1
ATOM 1311 C CA . ALA A 1 178 ? 19.210 6.489 -16.442 1.00 33.84 178 ALA A CA 1
ATOM 1312 C C . ALA A 1 178 ? 19.667 7.226 -17.706 1.00 33.84 178 ALA A C 1
ATOM 1314 O O . ALA A 1 178 ? 19.037 7.106 -18.757 1.00 33.84 178 ALA A O 1
ATOM 1315 N N . GLY A 1 179 ? 20.697 8.065 -17.569 1.00 33.62 179 GLY A N 1
ATOM 1316 C CA . GLY A 1 179 ? 21.437 8.533 -18.728 1.00 33.62 179 GLY A CA 1
ATOM 1317 C C . GLY A 1 179 ? 21.850 7.293 -19.522 1.00 33.62 179 GLY A C 1
ATOM 1318 O O . GLY A 1 179 ? 22.168 6.267 -18.899 1.00 33.62 179 GLY A O 1
ATOM 1319 N N . PRO A 1 180 ? 21.764 7.326 -20.861 1.00 34.44 180 PRO A N 1
ATOM 1320 C CA . PRO A 1 180 ? 22.204 6.206 -21.672 1.00 34.44 180 PRO A CA 1
ATOM 1321 C C . PRO A 1 180 ? 23.628 5.813 -21.262 1.00 34.44 180 PRO A C 1
ATOM 1323 O O . PRO A 1 180 ? 24.422 6.640 -20.811 1.00 34.44 180 PRO A O 1
ATOM 1326 N N . ALA A 1 181 ? 23.899 4.510 -21.322 1.00 40.09 181 ALA A N 1
ATOM 1327 C CA . ALA A 1 181 ? 25.152 3.903 -20.903 1.00 40.09 181 ALA A CA 1
ATOM 1328 C C . ALA A 1 181 ? 26.357 4.768 -21.303 1.00 40.09 181 ALA A C 1
ATOM 1330 O O . ALA A 1 181 ? 26.496 5.136 -22.465 1.00 40.09 181 ALA A O 1
ATOM 1331 N N . ARG A 1 182 ? 27.207 5.082 -20.316 1.00 42.09 182 ARG A N 1
ATOM 1332 C CA . ARG A 1 182 ? 28.436 5.872 -20.458 1.00 42.09 182 ARG A CA 1
ATOM 1333 C C . ARG A 1 182 ? 29.321 5.292 -21.565 1.00 42.09 182 ARG A C 1
ATOM 1335 O O . ARG A 1 182 ? 30.171 4.446 -21.297 1.00 42.09 182 ARG A O 1
ATOM 1342 N N . THR A 1 183 ? 29.161 5.783 -22.784 1.00 42.25 183 THR A N 1
ATOM 1343 C CA . THR A 1 183 ? 30.173 5.699 -23.831 1.00 42.25 183 THR A CA 1
ATOM 1344 C C . THR A 1 183 ? 31.207 6.793 -23.551 1.00 42.25 183 THR A C 1
ATOM 1346 O O . THR A 1 183 ? 30.845 7.960 -23.378 1.00 42.25 183 THR A O 1
ATOM 1349 N N . PRO A 1 184 ? 32.505 6.466 -23.429 1.00 42.41 184 PRO A N 1
ATOM 1350 C CA . PRO A 1 184 ? 33.532 7.477 -23.236 1.00 42.41 184 PRO A CA 1
ATOM 1351 C C . PRO A 1 184 ? 33.721 8.228 -24.561 1.00 42.41 184 PRO A C 1
ATOM 1353 O O . PRO A 1 184 ? 34.438 7.780 -25.449 1.00 42.41 184 PRO A O 1
ATOM 1356 N N . GLY A 1 185 ? 33.033 9.360 -24.713 1.00 50.97 185 GLY A N 1
ATOM 1357 C CA . GLY A 1 185 ? 33.108 10.216 -25.894 1.00 50.97 185 GLY A CA 1
ATOM 1358 C C . GLY A 1 185 ? 32.482 11.594 -25.665 1.00 50.97 185 GLY A C 1
ATOM 1359 O O . GLY A 1 185 ? 31.832 11.841 -24.648 1.00 50.97 185 GLY A O 1
ATOM 1360 N N . TRP A 1 186 ? 32.666 12.497 -26.634 1.00 49.72 186 TRP A N 1
ATOM 1361 C CA . TRP A 1 186 ? 32.195 13.897 -26.653 1.00 49.72 186 TRP A CA 1
ATOM 1362 C C . TRP A 1 186 ? 30.687 14.108 -26.358 1.00 49.72 186 TRP A C 1
ATOM 1364 O O . TRP A 1 186 ? 30.263 15.234 -26.106 1.00 49.72 186 TRP A O 1
ATOM 1374 N N . GLN A 1 187 ? 29.876 13.045 -26.314 1.00 52.00 187 GLN A N 1
ATOM 1375 C CA . GLN A 1 187 ? 28.455 13.068 -25.935 1.00 52.00 187 GLN A CA 1
ATOM 1376 C C . GLN A 1 187 ? 28.211 13.433 -24.454 1.00 52.00 187 GLN A C 1
ATOM 1378 O O . GLN A 1 187 ? 27.164 13.990 -24.125 1.00 52.00 187 GLN A O 1
ATOM 1383 N N . GLY A 1 188 ? 29.192 13.232 -23.563 1.00 54.00 188 GLY A N 1
ATOM 1384 C CA . GLY A 1 188 ? 29.043 13.537 -22.131 1.00 54.00 188 GLY A CA 1
ATOM 1385 C C . GLY A 1 188 ? 29.011 15.034 -21.778 1.00 54.00 188 GLY A C 1
ATOM 1386 O O . GLY A 1 188 ? 28.524 15.405 -20.710 1.00 54.00 188 GLY A O 1
ATOM 1387 N N . TRP A 1 189 ? 29.513 15.924 -22.643 1.00 61.12 189 TRP A N 1
ATOM 1388 C CA . TRP A 1 189 ? 29.430 17.376 -22.413 1.00 61.12 189 TRP A CA 1
ATOM 1389 C C . TRP A 1 189 ? 28.031 17.926 -22.688 1.00 61.12 189 TRP A C 1
ATOM 1391 O O . TRP A 1 189 ? 27.564 18.775 -21.932 1.00 61.12 189 TRP A O 1
ATOM 1401 N N . GLY A 1 190 ? 27.335 17.384 -23.691 1.00 68.25 190 GLY A N 1
ATOM 1402 C CA . GLY A 1 190 ? 25.930 17.704 -23.951 1.00 68.25 190 GLY A CA 1
ATOM 1403 C C . GLY A 1 190 ? 25.026 17.279 -22.794 1.00 68.25 190 GLY A C 1
ATOM 1404 O O . GLY A 1 190 ? 24.208 18.069 -22.337 1.00 68.25 190 GLY A O 1
ATOM 1405 N N . GLU A 1 191 ? 25.236 16.081 -22.241 1.00 60.00 191 GLU A N 1
ATOM 1406 C CA . GLU A 1 191 ? 24.502 15.603 -21.059 1.00 60.00 191 GLU A CA 1
ATOM 1407 C C . GLU A 1 191 ? 24.791 16.435 -19.805 1.00 60.00 191 GLU A C 1
ATOM 1409 O O . GLU A 1 191 ? 23.885 16.726 -19.025 1.00 60.00 191 GLU A O 1
ATOM 1414 N N . ARG A 1 192 ? 26.042 16.870 -19.614 1.00 61.50 192 ARG A N 1
ATOM 1415 C CA . ARG A 1 192 ? 26.422 17.759 -18.507 1.00 61.50 192 ARG A CA 1
ATOM 1416 C C . ARG A 1 192 ? 25.795 19.140 -18.637 1.00 61.50 192 ARG A C 1
ATOM 1418 O O . ARG A 1 192 ? 25.314 19.671 -17.640 1.00 61.50 192 ARG A O 1
ATOM 1425 N N . LEU A 1 193 ? 25.766 19.699 -19.846 1.00 66.50 193 LEU A N 1
ATOM 1426 C CA . LEU A 1 193 ? 25.121 20.981 -20.110 1.00 66.50 193 LEU A CA 1
ATOM 1427 C C . LEU A 1 193 ? 23.598 20.873 -19.962 1.00 66.50 193 LEU A C 1
ATOM 1429 O O . LEU A 1 193 ? 22.991 21.741 -19.344 1.00 66.50 193 LEU A O 1
ATOM 1433 N N . ALA A 1 194 ? 22.990 19.783 -20.438 1.00 61.25 194 ALA A N 1
ATOM 1434 C CA . ALA A 1 194 ? 21.569 19.503 -20.251 1.00 61.25 194 ALA A CA 1
ATOM 1435 C C . ALA A 1 194 ? 21.222 19.338 -18.765 1.00 61.25 194 ALA A C 1
ATOM 1437 O O . ALA A 1 194 ? 20.261 19.939 -18.296 1.00 61.25 194 ALA A O 1
ATOM 1438 N N . GLY A 1 195 ? 22.035 18.602 -18.000 1.00 62.47 195 GLY A N 1
ATOM 1439 C CA . GLY A 1 195 ? 21.899 18.479 -16.549 1.00 62.47 195 GLY A CA 1
ATOM 1440 C C . GLY A 1 195 ? 22.066 19.817 -15.822 1.00 62.47 195 GLY A C 1
ATOM 1441 O O . GLY A 1 195 ? 21.322 20.101 -14.884 1.00 62.47 195 GLY A O 1
ATOM 1442 N N . TRP A 1 196 ? 22.985 20.671 -16.279 1.00 67.06 196 TRP A N 1
ATOM 1443 C CA . TRP A 1 196 ? 23.189 22.019 -15.745 1.00 67.06 196 TRP A CA 1
ATOM 1444 C C . TRP A 1 196 ? 22.008 22.953 -16.061 1.00 67.06 196 TRP A C 1
ATOM 1446 O O . TRP A 1 196 ? 21.482 23.607 -15.162 1.00 67.06 196 TRP A O 1
ATOM 1456 N N . MET A 1 197 ? 21.502 22.946 -17.296 1.00 60.97 197 MET A N 1
ATOM 1457 C CA . MET A 1 197 ? 20.322 23.724 -17.687 1.00 60.97 197 MET A CA 1
ATOM 1458 C C . MET A 1 197 ? 19.039 23.231 -16.999 1.00 60.97 197 MET A C 1
ATOM 1460 O O . MET A 1 197 ? 18.264 24.049 -16.505 1.00 60.97 197 MET A O 1
ATOM 1464 N N . LEU A 1 198 ? 18.834 21.914 -16.863 1.00 58.94 198 LEU A N 1
ATOM 1465 C CA . LEU A 1 198 ? 17.724 21.356 -16.073 1.00 58.94 198 LEU A CA 1
ATOM 1466 C C . LEU A 1 198 ? 17.844 21.698 -14.581 1.00 58.94 198 LEU A C 1
ATOM 1468 O O . LEU A 1 198 ? 16.829 21.842 -13.899 1.00 58.94 198 LEU A O 1
ATOM 1472 N N . SER A 1 199 ? 19.067 21.851 -14.066 1.00 59.47 199 SER A N 1
ATOM 1473 C CA . SER A 1 199 ? 19.294 22.286 -12.684 1.00 59.47 199 SER A CA 1
ATOM 1474 C C . SER A 1 199 ? 18.876 23.742 -12.470 1.00 59.47 199 SER A C 1
ATOM 1476 O O . SER A 1 199 ? 18.330 24.049 -11.414 1.00 59.47 199 SER A O 1
ATOM 1478 N N . ASN A 1 200 ? 19.028 24.614 -13.475 1.00 56.81 200 ASN A N 1
ATOM 1479 C CA . ASN A 1 200 ? 18.487 25.977 -13.425 1.00 56.81 200 ASN A CA 1
ATOM 1480 C C . ASN A 1 200 ? 16.947 25.987 -13.445 1.00 56.81 200 ASN A C 1
ATOM 1482 O O . ASN A 1 200 ? 16.330 26.751 -12.708 1.00 56.81 200 ASN A O 1
ATOM 1486 N N . LEU A 1 201 ? 16.306 25.082 -14.194 1.00 54.44 201 LEU A N 1
ATOM 1487 C CA . LEU A 1 201 ? 14.840 24.956 -14.211 1.00 54.44 201 LEU A CA 1
ATOM 1488 C C . LEU A 1 201 ? 14.253 24.388 -12.903 1.00 54.44 201 LEU A C 1
ATOM 1490 O O . LEU A 1 201 ? 13.096 24.662 -12.586 1.00 54.44 201 LEU A O 1
ATOM 1494 N N . ARG A 1 202 ? 15.036 23.659 -12.089 1.00 49.78 202 ARG A N 1
ATOM 1495 C CA . ARG A 1 202 ? 14.613 23.224 -10.739 1.00 49.78 202 ARG A CA 1
ATOM 1496 C C . ARG A 1 202 ? 14.317 24.390 -9.792 1.00 49.78 202 ARG A C 1
ATOM 1498 O O . ARG A 1 202 ? 13.585 24.180 -8.830 1.00 49.78 202 ARG A O 1
ATOM 1505 N N . PHE A 1 203 ? 14.836 25.590 -10.060 1.00 49.84 203 PHE A N 1
ATOM 1506 C CA . PHE A 1 203 ? 14.540 26.790 -9.271 1.00 49.84 203 PHE A CA 1
ATOM 1507 C C . PHE A 1 203 ? 13.170 27.415 -9.589 1.00 49.84 203 PHE A C 1
ATOM 1509 O O . PHE A 1 203 ? 12.724 28.283 -8.848 1.00 49.84 203 PHE A O 1
ATOM 1516 N N . MET A 1 204 ? 12.475 26.953 -10.639 1.00 55.75 204 MET A N 1
ATOM 1517 C CA . MET A 1 204 ? 11.110 27.385 -10.981 1.00 55.75 204 MET A CA 1
ATOM 1518 C C . MET A 1 204 ? 10.010 26.448 -10.452 1.00 55.75 204 MET A C 1
ATOM 1520 O O . MET A 1 204 ? 8.829 26.729 -10.641 1.00 55.75 204 MET A O 1
ATOM 1524 N N . VAL A 1 205 ? 10.365 25.345 -9.781 1.00 54.06 205 VAL A N 1
ATOM 1525 C CA . VAL A 1 205 ? 9.393 24.472 -9.106 1.00 54.06 205 VAL A CA 1
ATOM 1526 C C . VAL A 1 205 ? 9.208 24.977 -7.671 1.00 54.06 205 VAL A C 1
ATOM 1528 O O . VAL A 1 205 ? 10.209 25.111 -6.963 1.00 54.06 205 VAL A O 1
ATOM 1531 N N . PRO A 1 206 ? 7.971 25.248 -7.205 1.00 55.62 206 PRO A N 1
ATOM 1532 C CA . PRO A 1 206 ? 7.730 25.646 -5.822 1.00 55.62 206 PRO A CA 1
ATOM 1533 C C . PRO A 1 206 ? 8.416 24.673 -4.856 1.00 55.62 206 PRO A C 1
ATOM 1535 O O . PRO A 1 206 ? 8.234 23.463 -4.972 1.00 55.62 206 PRO A O 1
ATOM 1538 N N . THR A 1 207 ? 9.177 25.176 -3.878 1.00 59.00 207 THR A N 1
ATOM 1539 C CA . THR A 1 207 ? 10.006 24.368 -2.952 1.00 59.00 207 THR A CA 1
ATOM 1540 C C . THR A 1 207 ? 9.236 23.226 -2.270 1.00 59.00 207 THR A C 1
ATOM 1542 O O . THR A 1 207 ? 9.820 22.207 -1.910 1.00 59.00 207 THR A O 1
ATOM 1545 N N . ARG A 1 208 ? 7.908 23.364 -2.146 1.00 56.56 208 ARG A N 1
ATOM 1546 C CA . ARG A 1 208 ? 6.982 22.367 -1.580 1.00 56.56 208 ARG A CA 1
ATOM 1547 C C . ARG A 1 208 ? 6.706 21.155 -2.482 1.00 56.56 208 ARG A C 1
ATOM 1549 O O . ARG A 1 208 ? 6.058 20.220 -2.036 1.00 56.56 208 ARG A O 1
ATOM 1556 N N . GLN A 1 209 ? 7.182 21.154 -3.724 1.00 57.38 209 GLN A N 1
ATOM 1557 C CA . GLN A 1 209 ? 7.039 20.055 -4.690 1.00 57.38 209 GLN A CA 1
ATOM 1558 C C . GLN A 1 209 ? 8.377 19.340 -4.949 1.00 57.38 209 GLN A C 1
ATOM 1560 O O . GLN A 1 209 ? 8.525 18.600 -5.922 1.00 57.38 209 GLN A O 1
ATOM 1565 N N . LEU A 1 210 ? 9.382 19.570 -4.096 1.00 65.25 210 LEU A N 1
ATOM 1566 C CA . LEU A 1 210 ? 10.662 18.876 -4.188 1.00 65.25 210 LEU A CA 1
ATOM 1567 C C . LEU A 1 210 ? 10.518 17.397 -3.802 1.00 65.25 210 LEU A C 1
ATOM 1569 O O . LEU A 1 210 ? 9.731 17.058 -2.914 1.00 65.25 210 LEU A O 1
ATOM 1573 N N . PRO A 1 211 ? 11.315 16.511 -4.420 1.00 72.75 211 PRO A N 1
ATOM 1574 C CA . PRO A 1 211 ? 11.291 15.101 -4.086 1.00 72.75 211 PRO A CA 1
ATOM 1575 C C . PRO A 1 211 ? 11.721 14.859 -2.643 1.00 72.75 211 PRO A C 1
ATOM 1577 O O . PRO A 1 211 ? 12.729 15.387 -2.167 1.00 72.75 211 PRO A O 1
ATOM 1580 N N . VAL A 1 212 ? 10.941 14.027 -1.966 1.00 81.56 212 VAL A N 1
ATOM 1581 C CA . VAL A 1 212 ? 11.128 13.665 -0.563 1.00 81.56 212 VAL A CA 1
ATOM 1582 C C . VAL A 1 212 ? 11.921 12.361 -0.469 1.00 81.56 212 VAL A C 1
ATOM 1584 O O . VAL A 1 212 ? 11.846 11.504 -1.351 1.00 81.56 212 VAL A O 1
ATOM 1587 N N . ARG A 1 213 ? 12.704 12.198 0.605 1.00 87.12 213 ARG A N 1
ATOM 1588 C CA . ARG A 1 213 ? 13.436 10.950 0.854 1.00 87.12 213 ARG A CA 1
ATOM 1589 C C . ARG A 1 213 ? 12.457 9.773 1.007 1.00 87.12 213 ARG A C 1
ATOM 1591 O O . ARG A 1 213 ? 11.466 9.920 1.724 1.00 87.12 213 ARG A O 1
ATOM 1598 N N . PRO A 1 214 ? 12.758 8.595 0.427 1.00 88.94 214 PRO A N 1
ATOM 1599 C CA . PRO A 1 214 ? 11.917 7.404 0.558 1.00 88.94 214 PRO A CA 1
ATOM 1600 C C . PRO A 1 214 ? 11.570 7.040 2.006 1.00 88.94 214 PRO A C 1
ATOM 1602 O O . PRO A 1 214 ? 10.430 6.692 2.294 1.00 88.94 214 PRO A O 1
ATOM 1605 N N . ASP A 1 215 ? 12.523 7.198 2.928 1.00 90.56 215 ASP A N 1
ATOM 1606 C CA . ASP A 1 215 ? 12.321 6.939 4.358 1.00 90.56 215 ASP A CA 1
ATOM 1607 C C . ASP A 1 215 ? 11.274 7.870 4.999 1.00 90.56 215 ASP A C 1
ATOM 1609 O O . ASP A 1 215 ? 10.424 7.422 5.762 1.00 90.56 215 ASP A O 1
ATOM 1613 N N . SER A 1 216 ? 11.251 9.155 4.630 1.00 90.31 216 SER A N 1
ATOM 1614 C CA . SER A 1 216 ? 10.242 10.099 5.129 1.00 90.31 216 SER A CA 1
ATOM 1615 C C . SER A 1 216 ? 8.842 9.768 4.600 1.00 90.31 216 SER A C 1
ATOM 1617 O O . SER A 1 216 ? 7.864 9.873 5.339 1.00 90.31 216 SER A O 1
ATOM 1619 N N . ILE A 1 217 ? 8.740 9.318 3.343 1.00 92.00 217 ILE A N 1
ATOM 1620 C CA . ILE A 1 217 ? 7.472 8.844 2.764 1.00 92.00 217 ILE A CA 1
ATOM 1621 C C . ILE A 1 217 ? 7.019 7.571 3.489 1.00 92.00 217 ILE A C 1
ATOM 1623 O O . ILE A 1 217 ? 5.860 7.470 3.884 1.00 92.00 217 ILE A O 1
ATOM 1627 N N . ALA A 1 218 ? 7.931 6.628 3.729 1.00 93.81 218 ALA A N 1
ATOM 1628 C CA . ALA A 1 218 ? 7.649 5.414 4.486 1.00 93.81 218 ALA A CA 1
ATOM 1629 C C . ALA A 1 218 ? 7.185 5.718 5.919 1.00 93.81 218 ALA A C 1
ATOM 1631 O O . ALA A 1 218 ? 6.211 5.133 6.393 1.00 93.81 218 ALA A O 1
ATOM 1632 N N . ALA A 1 219 ? 7.827 6.671 6.598 1.00 93.31 219 ALA A N 1
ATOM 1633 C CA . ALA A 1 219 ? 7.416 7.124 7.922 1.00 93.31 219 ALA A CA 1
ATOM 1634 C C . ALA A 1 219 ? 5.997 7.713 7.916 1.00 93.31 219 ALA A C 1
ATOM 1636 O O . ALA A 1 219 ? 5.219 7.407 8.820 1.00 93.31 219 ALA A O 1
ATOM 1637 N N . LEU A 1 220 ? 5.644 8.494 6.889 1.00 93.69 220 LEU A N 1
ATOM 1638 C CA . LEU A 1 220 ? 4.290 9.017 6.696 1.00 93.69 220 LEU A CA 1
ATOM 1639 C C . LEU A 1 220 ? 3.264 7.907 6.464 1.00 93.69 220 LEU A C 1
ATOM 1641 O O . LEU A 1 220 ? 2.237 7.900 7.136 1.00 93.69 220 LEU A O 1
ATOM 1645 N N . VAL A 1 221 ? 3.546 6.951 5.575 1.00 94.81 221 VAL A N 1
ATOM 1646 C CA . VAL A 1 221 ? 2.662 5.802 5.307 1.00 94.81 221 VAL A CA 1
ATOM 1647 C C . VAL A 1 221 ? 2.358 5.040 6.595 1.00 94.81 221 VAL A C 1
ATOM 1649 O O . VAL A 1 221 ? 1.195 4.823 6.926 1.00 94.81 221 VAL A O 1
ATOM 1652 N N . VAL A 1 222 ? 3.391 4.679 7.358 1.00 93.62 222 VAL A N 1
ATOM 1653 C CA . VAL A 1 222 ? 3.215 3.920 8.603 1.00 93.62 222 VAL A CA 1
ATOM 1654 C C . VAL A 1 222 ? 2.479 4.738 9.664 1.00 93.62 222 VAL A C 1
ATOM 1656 O O . VAL A 1 222 ? 1.597 4.215 10.343 1.00 93.62 222 VAL A O 1
ATOM 1659 N N . ALA A 1 223 ? 2.794 6.030 9.797 1.00 92.31 223 ALA A N 1
ATOM 1660 C CA . ALA A 1 223 ? 2.101 6.906 10.737 1.00 92.31 223 ALA A CA 1
ATOM 1661 C C . ALA A 1 223 ? 0.614 7.074 10.383 1.00 92.31 223 ALA A C 1
ATOM 1663 O O . ALA A 1 223 ? -0.220 7.065 11.286 1.00 92.31 223 ALA A O 1
ATOM 1664 N N . LEU A 1 224 ? 0.278 7.173 9.092 1.00 92.00 224 LEU A N 1
ATOM 1665 C CA . LEU A 1 224 ? -1.103 7.218 8.614 1.00 92.00 224 LEU A CA 1
ATOM 1666 C C . LEU A 1 224 ? -1.841 5.924 8.937 1.00 92.00 224 LEU A C 1
ATOM 1668 O O . LEU A 1 224 ? -2.902 5.985 9.547 1.00 92.00 224 LEU A O 1
ATOM 1672 N N . VAL A 1 225 ? -1.270 4.763 8.610 1.00 91.25 225 VAL A N 1
ATOM 1673 C CA . VAL A 1 225 ? -1.897 3.468 8.916 1.00 91.25 225 VAL A CA 1
ATOM 1674 C C . VAL A 1 225 ? -2.178 3.338 10.417 1.00 91.25 225 VAL A C 1
ATOM 1676 O O . VAL A 1 225 ? -3.310 3.055 10.797 1.00 91.25 225 VAL A O 1
ATOM 1679 N N . HIS A 1 226 ? -1.207 3.640 11.281 1.00 90.19 226 HIS A N 1
ATOM 1680 C CA . HIS A 1 226 ? -1.416 3.598 12.733 1.00 90.19 226 HIS A CA 1
ATOM 1681 C C . HIS A 1 226 ? -2.437 4.620 13.245 1.00 90.19 226 HIS A C 1
ATOM 1683 O O . HIS A 1 226 ? -3.084 4.390 14.267 1.00 90.19 226 HIS A O 1
ATOM 1689 N N . ALA A 1 227 ? -2.547 5.783 12.605 1.00 88.62 227 ALA A N 1
ATOM 1690 C CA . ALA A 1 227 ? -3.527 6.787 12.992 1.00 88.62 227 ALA A CA 1
ATOM 1691 C C . ALA A 1 227 ? -4.944 6.374 12.573 1.00 88.62 227 ALA A C 1
ATOM 1693 O O . ALA A 1 227 ? -5.879 6.558 13.349 1.00 88.62 227 ALA A O 1
ATOM 1694 N N . LEU A 1 228 ? -5.085 5.766 11.394 1.00 86.56 228 LEU A N 1
ATOM 1695 C CA . LEU A 1 228 ? -6.341 5.205 10.901 1.00 86.56 228 LEU A CA 1
ATOM 1696 C C . LEU A 1 228 ? -6.798 4.017 11.759 1.00 86.56 228 LEU A C 1
ATOM 1698 O O . LEU A 1 228 ? -7.976 3.926 12.070 1.00 86.56 228 LEU A O 1
ATOM 1702 N N . GLU A 1 229 ? -5.876 3.181 12.248 1.00 82.94 229 GLU A N 1
ATOM 1703 C CA . GLU A 1 229 ? -6.178 2.039 13.142 1.00 82.94 229 GLU A CA 1
ATOM 1704 C C . GLU A 1 229 ? -6.860 2.463 14.438 1.00 82.94 229 GLU A C 1
ATOM 1706 O O . GLU A 1 229 ? -7.629 1.720 15.051 1.00 82.94 229 GLU A O 1
ATOM 1711 N N . LYS A 1 230 ? -6.545 3.680 14.879 1.00 79.69 230 LYS A N 1
ATOM 1712 C CA . LYS A 1 230 ? -7.079 4.263 16.103 1.00 79.69 230 LYS A CA 1
ATOM 1713 C C . LYS A 1 230 ? -8.423 4.946 15.887 1.00 79.69 230 LYS A C 1
ATOM 1715 O O . LYS A 1 230 ? -9.065 5.255 16.888 1.00 79.69 230 LYS A O 1
ATOM 1720 N N . GLN A 1 231 ? -8.836 5.196 14.644 1.00 75.88 231 GLN A N 1
ATOM 1721 C CA . GLN A 1 231 ? -10.155 5.752 14.380 1.00 75.88 231 GLN A CA 1
ATOM 1722 C C . GLN A 1 231 ? -11.211 4.689 14.668 1.00 75.88 231 GLN A C 1
ATOM 1724 O O . GLN A 1 231 ? -11.124 3.550 14.213 1.00 75.88 231 GLN A O 1
ATOM 1729 N N . THR A 1 232 ? -12.215 5.065 15.450 1.00 60.03 232 THR A N 1
ATOM 1730 C CA . THR A 1 232 ? -13.418 4.258 15.617 1.00 60.03 232 THR A CA 1
ATOM 1731 C C . THR A 1 232 ? -14.111 4.155 14.253 1.00 60.03 232 THR A C 1
ATOM 1733 O O . THR A 1 232 ? -14.181 5.176 13.552 1.00 60.03 232 THR A O 1
ATOM 1736 N N . PRO A 1 233 ? -14.621 2.971 13.858 1.00 60.69 233 PRO A N 1
ATOM 1737 C CA . PRO A 1 233 ? -15.497 2.866 12.698 1.00 60.69 233 PRO A CA 1
ATOM 1738 C C . PRO A 1 233 ? -16.607 3.904 12.850 1.00 60.69 233 PRO A C 1
ATOM 1740 O O . PRO A 1 233 ? -17.159 4.039 13.943 1.00 60.69 233 PRO A O 1
ATOM 1743 N N . ALA A 1 234 ? -16.887 4.674 11.799 1.00 53.78 234 ALA A N 1
ATOM 1744 C CA . ALA A 1 234 ? 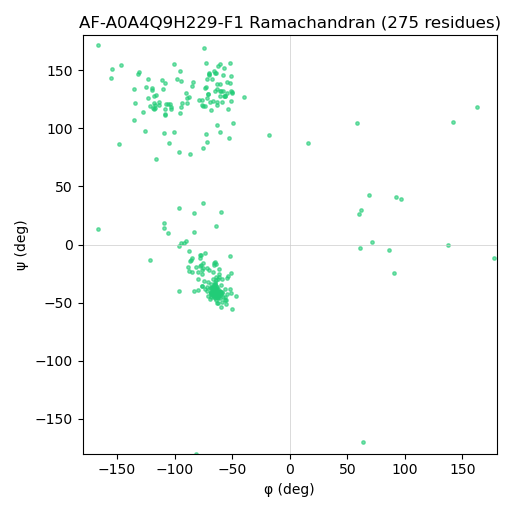-17.988 5.625 11.848 1.00 53.78 234 ALA A CA 1
ATOM 1745 C C . ALA A 1 234 ? -19.272 4.872 12.233 1.00 53.78 234 ALA A C 1
ATOM 1747 O O . ALA A 1 234 ? -19.571 3.823 11.657 1.00 53.78 234 ALA A O 1
ATOM 1748 N N . GLU A 1 235 ? -20.006 5.379 13.223 1.00 44.12 235 GLU A N 1
ATOM 1749 C CA . GLU A 1 235 ? -21.348 4.888 13.523 1.00 44.12 235 GLU A CA 1
ATOM 1750 C C . GLU A 1 235 ? -22.225 5.175 12.298 1.00 44.12 235 GLU A C 1
ATOM 1752 O O . GLU A 1 235 ? -22.567 6.315 12.002 1.00 44.12 235 GLU A O 1
ATOM 1757 N N . GLY A 1 236 ? -22.477 4.131 11.511 1.00 49.12 236 GLY A N 1
ATOM 1758 C CA . GLY A 1 236 ? -23.109 4.227 10.200 1.00 49.12 236 GLY A CA 1
ATOM 1759 C C . GLY A 1 236 ? -22.464 3.246 9.230 1.00 49.12 236 GLY A C 1
ATOM 1760 O O . GLY A 1 236 ? -21.342 3.443 8.763 1.00 49.12 236 GLY A O 1
ATOM 1761 N N . ALA A 1 237 ? -23.173 2.159 8.930 1.00 42.91 237 ALA A N 1
ATOM 1762 C CA . ALA A 1 237 ? -22.749 1.165 7.955 1.00 42.91 237 ALA A CA 1
ATOM 1763 C C . ALA A 1 237 ? -22.608 1.817 6.565 1.00 42.91 237 ALA A C 1
ATOM 1765 O O . ALA A 1 237 ? -23.594 1.973 5.854 1.00 42.91 237 ALA A O 1
ATOM 1766 N N . GLY A 1 238 ? -21.388 2.214 6.186 1.00 52.31 238 GLY A N 1
ATOM 1767 C CA . GLY A 1 238 ? -21.087 2.649 4.817 1.00 52.31 238 GLY A CA 1
ATOM 1768 C C . GLY A 1 238 ? -20.203 3.886 4.639 1.00 52.31 238 GLY A C 1
ATOM 1769 O O . GLY A 1 238 ? -19.929 4.232 3.493 1.00 52.31 238 GLY A O 1
ATOM 1770 N N . ALA A 1 239 ? -19.723 4.550 5.697 1.00 63.53 239 ALA A N 1
ATOM 1771 C CA . ALA A 1 239 ? -18.869 5.732 5.527 1.00 63.53 239 ALA A CA 1
ATOM 1772 C C . ALA A 1 239 ? -17.429 5.353 5.109 1.00 63.53 239 ALA A C 1
ATOM 1774 O O . ALA A 1 239 ? -16.521 5.257 5.932 1.00 63.53 239 ALA A O 1
ATOM 1775 N N . SER A 1 240 ? -17.229 5.128 3.808 1.00 74.62 240 SER A N 1
ATOM 1776 C CA . SER A 1 240 ? -15.908 5.050 3.170 1.00 74.62 240 SER A CA 1
ATOM 1777 C C . SER A 1 240 ? -15.199 6.398 3.299 1.00 74.62 240 SER A C 1
ATOM 1779 O O . SER A 1 240 ? -15.727 7.421 2.859 1.00 74.62 240 SER A O 1
ATOM 1781 N N . ARG A 1 241 ? -14.004 6.423 3.901 1.00 85.12 241 ARG A N 1
ATOM 1782 C CA . ARG A 1 241 ? -13.192 7.643 4.005 1.00 85.12 241 ARG A CA 1
ATOM 1783 C C . ARG A 1 241 ? -12.045 7.592 3.011 1.00 85.12 241 ARG A C 1
ATOM 1785 O O . ARG A 1 241 ? -11.199 6.702 3.077 1.00 85.12 241 ARG A O 1
ATOM 1792 N N . THR A 1 242 ? -11.997 8.579 2.120 1.00 85.44 242 THR A N 1
ATOM 1793 C CA . THR A 1 242 ? -10.899 8.741 1.162 1.00 85.44 242 THR A CA 1
ATOM 1794 C C . THR A 1 242 ? -10.053 9.963 1.505 1.00 85.44 242 THR A C 1
ATOM 1796 O O . THR A 1 242 ? -10.582 11.047 1.747 1.00 85.44 242 THR A O 1
ATOM 1799 N N . TRP A 1 243 ? -8.732 9.802 1.479 1.00 86.44 243 TRP A N 1
ATOM 1800 C CA . TRP A 1 243 ? -7.756 10.882 1.581 1.00 86.44 243 TRP A CA 1
ATOM 1801 C C . TRP A 1 243 ? -6.924 10.950 0.311 1.00 86.44 243 TRP A C 1
ATOM 1803 O O . TRP A 1 243 ? -6.299 9.965 -0.075 1.00 86.44 243 TRP A O 1
ATOM 1813 N N . VAL A 1 244 ? -6.843 12.132 -0.291 1.00 85.19 244 VAL A N 1
ATOM 1814 C CA . VAL A 1 244 ? -5.835 12.434 -1.308 1.00 85.19 244 VAL A CA 1
ATOM 1815 C C . VAL A 1 244 ? -4.765 13.276 -0.636 1.00 85.19 244 VAL A C 1
ATOM 1817 O O . VAL A 1 244 ? -5.045 14.366 -0.145 1.00 85.19 244 VAL A O 1
ATOM 1820 N N . VAL A 1 245 ? -3.546 12.750 -0.571 1.00 85.06 245 VAL A N 1
ATOM 1821 C CA . VAL A 1 245 ? -2.413 13.398 0.090 1.00 85.06 245 VAL A CA 1
ATOM 1822 C C . VAL A 1 245 ? -1.436 13.860 -0.996 1.00 85.06 245 VAL A C 1
ATOM 1824 O O . VAL A 1 245 ? -0.640 13.053 -1.494 1.00 85.06 245 VAL A O 1
ATOM 1827 N N . PRO A 1 246 ? -1.516 15.135 -1.416 1.00 81.31 246 PRO A N 1
ATOM 1828 C CA . PRO A 1 246 ? -0.711 15.667 -2.509 1.00 81.31 246 PRO A CA 1
ATOM 1829 C C . PRO A 1 246 ? 0.750 15.898 -2.090 1.00 81.31 246 PRO A C 1
ATOM 1831 O O . PRO A 1 246 ? 1.095 15.834 -0.904 1.00 81.31 246 PRO A O 1
ATOM 1834 N N . ALA A 1 247 ? 1.626 16.175 -3.063 1.00 80.75 247 ALA A N 1
ATOM 1835 C CA . ALA A 1 247 ? 3.072 16.290 -2.838 1.00 80.75 247 ALA A CA 1
ATOM 1836 C C . ALA A 1 247 ? 3.434 17.325 -1.774 1.00 80.75 247 ALA A C 1
ATOM 1838 O O . ALA A 1 247 ? 4.331 17.075 -0.977 1.00 80.75 247 ALA A O 1
ATOM 1839 N N . GLU A 1 248 ? 2.737 18.456 -1.726 1.00 78.69 248 GLU A N 1
ATOM 1840 C CA . GLU A 1 248 ? 2.965 19.514 -0.748 1.00 78.69 248 GLU A CA 1
ATOM 1841 C C . GLU A 1 248 ? 2.689 19.054 0.685 1.00 78.69 248 GLU A C 1
ATOM 1843 O O . GLU A 1 248 ? 3.427 19.414 1.604 1.00 78.69 248 GLU A O 1
ATOM 1848 N N . THR A 1 249 ? 1.676 18.207 0.880 1.00 82.75 249 THR A N 1
ATOM 1849 C CA . THR A 1 249 ? 1.361 17.612 2.180 1.00 82.75 249 THR A CA 1
ATOM 1850 C C . THR A 1 249 ? 2.406 16.567 2.554 1.00 82.75 249 THR A C 1
ATOM 1852 O O . THR A 1 249 ? 2.852 16.530 3.701 1.00 82.75 249 THR A O 1
ATOM 1855 N N . VAL A 1 250 ? 2.866 15.767 1.585 1.00 84.88 250 VAL A N 1
ATOM 1856 C CA . VAL A 1 250 ? 3.975 14.821 1.792 1.00 84.88 250 VAL A CA 1
ATOM 1857 C C . VAL A 1 250 ? 5.268 15.554 2.157 1.00 84.88 250 VAL A C 1
ATOM 1859 O O . VAL A 1 250 ? 5.973 15.156 3.083 1.00 84.88 250 VAL A O 1
ATOM 1862 N N . TRP A 1 251 ? 5.574 16.647 1.461 1.00 84.56 251 TRP A N 1
ATOM 1863 C CA . TRP A 1 251 ? 6.748 17.474 1.714 1.00 84.56 251 TRP A CA 1
ATOM 1864 C C . TRP A 1 251 ? 6.686 18.150 3.084 1.00 84.56 251 TRP A C 1
ATOM 1866 O O . TRP A 1 251 ? 7.699 18.191 3.782 1.00 84.56 251 TRP A O 1
ATOM 1876 N N . ALA A 1 252 ? 5.508 18.630 3.499 1.00 84.25 252 ALA A N 1
ATOM 1877 C CA . ALA A 1 252 ? 5.292 19.188 4.832 1.00 84.25 252 ALA A CA 1
ATOM 1878 C C . ALA A 1 252 ? 5.500 18.132 5.930 1.00 84.25 252 ALA A C 1
ATOM 1880 O O . ALA A 1 252 ? 6.190 18.401 6.912 1.00 84.25 252 ALA A O 1
ATOM 1881 N N . ALA A 1 253 ? 4.985 16.914 5.737 1.00 86.38 253 ALA A N 1
ATOM 1882 C CA . ALA A 1 253 ? 5.188 15.807 6.671 1.00 86.38 253 ALA A CA 1
ATOM 1883 C C . ALA A 1 253 ? 6.661 15.380 6.789 1.00 86.38 253 ALA A C 1
ATOM 1885 O O . ALA A 1 253 ? 7.074 14.869 7.829 1.00 86.38 253 ALA A O 1
ATOM 1886 N N . ALA A 1 254 ? 7.450 15.585 5.734 1.00 86.94 254 ALA A N 1
ATOM 1887 C CA . ALA A 1 254 ? 8.875 15.279 5.716 1.00 86.94 254 ALA A CA 1
ATOM 1888 C C . ALA A 1 254 ? 9.747 16.316 6.443 1.00 86.94 254 ALA A C 1
ATOM 1890 O O . ALA A 1 254 ? 10.931 16.055 6.665 1.00 86.94 254 ALA A O 1
ATOM 1891 N N . GLN A 1 255 ? 9.194 17.479 6.805 1.00 86.50 255 GLN A N 1
ATOM 1892 C CA . GLN A 1 255 ? 9.915 18.480 7.589 1.00 86.50 255 GLN A CA 1
ATOM 1893 C C . GLN A 1 255 ? 10.077 18.029 9.051 1.00 86.50 255 GLN A C 1
ATOM 1895 O O . GLN A 1 255 ? 9.260 17.245 9.551 1.00 86.50 255 GLN A O 1
ATOM 1900 N N . PRO A 1 256 ? 11.090 18.545 9.774 1.00 79.06 256 PRO A N 1
ATOM 1901 C CA . PRO A 1 256 ? 11.216 18.337 11.215 1.00 79.06 256 PRO A CA 1
ATOM 1902 C C . PRO A 1 256 ? 9.902 18.667 11.939 1.00 79.06 256 PRO A C 1
ATOM 1904 O O . PRO A 1 256 ? 9.290 19.696 11.666 1.00 79.06 256 PRO A O 1
ATOM 1907 N N . GLU A 1 257 ? 9.442 17.768 12.817 1.00 80.31 257 GLU A N 1
ATOM 1908 C CA . GLU A 1 257 ? 8.159 17.850 13.551 1.00 80.31 257 GLU A CA 1
ATOM 1909 C C . GLU A 1 257 ? 6.873 17.876 12.694 1.00 80.31 257 GLU A C 1
ATOM 1911 O O . GLU A 1 257 ? 5.766 17.843 13.239 1.00 80.31 257 GLU A O 1
ATOM 1916 N N . GLY A 1 258 ? 6.983 17.891 11.363 1.00 84.06 258 GLY A N 1
ATOM 1917 C CA . GLY A 1 258 ? 5.844 17.994 10.450 1.00 84.06 258 GLY A CA 1
ATOM 1918 C C . GLY A 1 258 ? 4.977 16.738 10.437 1.00 84.06 258 GLY A C 1
ATOM 1919 O O . GLY A 1 258 ? 3.753 16.833 10.415 1.00 84.06 258 GLY A O 1
ATOM 1920 N N . LEU A 1 259 ? 5.601 15.562 10.540 1.00 87.94 259 LEU A N 1
ATOM 1921 C CA . LEU A 1 259 ? 4.944 14.259 10.423 1.00 87.94 259 LEU A CA 1
ATOM 1922 C C . LEU A 1 259 ? 3.696 14.115 11.311 1.00 87.94 259 LEU A C 1
ATOM 1924 O O . LEU A 1 259 ? 2.615 13.809 10.812 1.00 87.94 259 LEU A O 1
ATOM 1928 N N . HIS A 1 260 ? 3.831 14.341 12.622 1.00 87.38 260 HIS A N 1
ATOM 1929 C CA . HIS A 1 260 ? 2.717 14.166 13.562 1.00 87.38 260 HIS A CA 1
ATOM 1930 C C . HIS A 1 260 ? 1.600 15.185 13.318 1.00 87.38 260 HIS A C 1
ATOM 1932 O O . HIS A 1 260 ? 0.428 14.812 13.319 1.00 87.38 260 HIS A O 1
ATOM 1938 N N . ARG A 1 261 ? 1.957 16.451 13.055 1.00 88.06 261 ARG A N 1
ATOM 1939 C CA . ARG A 1 261 ? 0.984 17.517 12.773 1.00 88.06 261 ARG A CA 1
ATOM 1940 C C . ARG A 1 261 ? 0.201 17.228 11.496 1.00 88.06 261 ARG A C 1
ATOM 1942 O O . ARG A 1 261 ? -1.018 17.346 11.492 1.00 88.06 261 ARG A O 1
ATOM 1949 N N . THR A 1 262 ? 0.881 16.808 10.430 1.00 87.81 262 THR A N 1
ATOM 1950 C CA . THR A 1 262 ? 0.235 16.486 9.154 1.00 87.81 262 THR A CA 1
ATOM 1951 C C . THR A 1 262 ? -0.710 15.297 9.286 1.00 87.81 262 THR A C 1
ATOM 1953 O O . THR A 1 262 ? -1.837 15.365 8.805 1.00 87.81 262 THR A O 1
ATOM 1956 N N . VAL A 1 263 ? -0.293 14.229 9.973 1.00 87.94 263 VAL A N 1
ATOM 1957 C CA . VAL A 1 263 ? -1.155 13.060 10.206 1.00 87.94 263 VAL A CA 1
ATOM 1958 C C . VAL A 1 263 ? -2.385 13.441 11.032 1.00 87.94 263 VAL A C 1
ATOM 1960 O O . VAL A 1 263 ? -3.496 13.072 10.661 1.00 87.94 263 VAL A O 1
ATOM 1963 N N . GLN A 1 264 ? -2.219 14.220 12.106 1.00 87.50 264 GLN A N 1
ATOM 1964 C CA . GLN A 1 264 ? -3.347 14.703 12.909 1.00 87.50 264 GLN A CA 1
ATOM 1965 C C . GLN A 1 264 ? -4.315 15.559 12.088 1.00 87.50 264 GLN A C 1
ATOM 1967 O O . GLN A 1 264 ? -5.518 15.313 12.134 1.00 87.50 264 GLN A O 1
ATOM 1972 N N . ALA A 1 265 ? -3.802 16.500 11.292 1.00 85.81 265 ALA A N 1
ATOM 1973 C CA . ALA A 1 265 ? -4.625 17.348 10.436 1.00 85.81 265 ALA A CA 1
ATOM 1974 C C . ALA A 1 265 ? -5.423 16.531 9.404 1.00 85.81 265 ALA A C 1
ATOM 1976 O O . ALA A 1 265 ? -6.618 16.759 9.232 1.00 85.81 265 ALA A O 1
ATOM 1977 N N . LEU A 1 266 ? -4.795 15.537 8.761 1.00 85.06 266 LEU A N 1
ATOM 1978 C CA . LEU A 1 266 ? -5.460 14.654 7.792 1.00 85.06 266 LEU A CA 1
ATOM 1979 C C . LEU A 1 266 ? -6.580 13.823 8.432 1.00 85.06 266 LEU A C 1
ATOM 1981 O O . LEU A 1 266 ? -7.653 13.659 7.851 1.00 85.06 266 LEU A O 1
ATOM 1985 N N . VAL A 1 267 ? -6.343 13.310 9.639 1.00 84.50 267 VAL A N 1
ATOM 1986 C CA . VAL A 1 267 ? -7.333 12.539 10.401 1.00 84.50 267 VAL A CA 1
ATOM 1987 C C . VAL A 1 267 ? -8.503 13.417 10.855 1.00 84.50 267 VAL A C 1
ATOM 1989 O O . VAL A 1 267 ? -9.658 13.009 10.725 1.00 84.50 267 VAL A O 1
ATOM 1992 N N . GLN A 1 268 ? -8.229 14.627 11.345 1.00 82.25 268 GLN A N 1
ATOM 1993 C CA . GLN A 1 268 ? -9.253 15.558 11.827 1.00 82.25 268 GLN A CA 1
ATOM 1994 C C . GLN A 1 268 ? -10.134 16.107 10.701 1.00 82.25 268 GLN A C 1
ATOM 1996 O O . GLN A 1 268 ? -11.351 16.141 10.860 1.00 82.25 268 GLN A O 1
ATOM 2001 N N . PHE A 1 269 ? -9.548 16.469 9.555 1.00 74.88 269 PHE A N 1
ATOM 2002 C CA . PHE A 1 269 ? -10.281 17.042 8.421 1.00 74.88 269 PHE A CA 1
ATOM 2003 C C . PHE A 1 269 ? -11.453 16.159 7.958 1.00 74.88 269 PHE A C 1
ATOM 2005 O O . PHE A 1 269 ? -12.552 16.655 7.741 1.00 74.88 269 PHE A O 1
ATOM 2012 N N . ASN A 1 270 ? -11.251 14.841 7.889 1.00 67.75 270 ASN A N 1
ATOM 2013 C CA . ASN A 1 270 ? -12.291 13.885 7.480 1.00 67.75 270 ASN A CA 1
ATOM 2014 C C . ASN A 1 270 ? -13.174 13.383 8.637 1.00 67.75 270 ASN A C 1
ATOM 2016 O O . ASN A 1 270 ? -14.128 12.647 8.401 1.00 67.75 270 ASN A O 1
ATOM 2020 N N . SER A 1 271 ? -12.859 13.749 9.883 1.00 62.75 271 SER A N 1
ATOM 2021 C CA . SER A 1 271 ? -13.699 13.423 11.043 1.00 62.75 271 SER A CA 1
ATOM 2022 C C . SER A 1 271 ? -14.783 14.481 11.294 1.00 62.75 271 SER A C 1
ATOM 2024 O O . SER A 1 271 ? -15.789 14.164 11.914 1.00 62.75 271 SER A O 1
ATOM 2026 N N . GLY A 1 272 ? -14.596 15.717 10.810 1.00 53.25 272 GLY A N 1
ATOM 2027 C CA . GLY A 1 272 ? -15.530 16.839 11.004 1.00 53.25 272 GLY A CA 1
ATOM 2028 C C . GLY A 1 272 ? -16.613 17.004 9.928 1.00 53.25 272 GLY A C 1
ATOM 2029 O O . GLY A 1 272 ? -17.379 17.961 9.981 1.00 53.25 272 GLY A O 1
ATOM 2030 N N . GLY A 1 273 ? -16.677 16.113 8.937 1.00 43.12 273 GLY A N 1
ATOM 2031 C CA . GLY A 1 273 ? -17.640 16.189 7.837 1.00 43.12 273 GLY A CA 1
ATOM 2032 C C . GLY A 1 273 ? -18.875 15.323 8.072 1.00 43.12 273 GLY A C 1
ATOM 2033 O O . GLY A 1 273 ? -18.931 14.226 7.528 1.00 43.12 273 GLY A O 1
ATOM 2034 N N . CYS A 1 274 ? -19.826 15.803 8.883 1.00 36.81 274 CYS A N 1
ATOM 2035 C CA . CYS A 1 274 ? -21.251 15.418 8.816 1.00 36.81 274 CYS A CA 1
ATOM 2036 C C . CYS A 1 274 ? -22.219 16.330 9.615 1.00 36.81 274 CYS A C 1
ATOM 2038 O O . CYS A 1 274 ? -23.373 15.958 9.769 1.00 36.81 274 CYS A O 1
ATOM 2040 N N . ASP A 1 275 ? -21.806 17.520 10.077 1.00 33.09 275 ASP A N 1
ATOM 2041 C CA . ASP A 1 275 ? -22.697 18.462 10.799 1.00 33.09 275 ASP A CA 1
ATOM 2042 C C . ASP A 1 275 ? -23.070 19.727 9.994 1.00 33.09 275 ASP A C 1
ATOM 2044 O O . ASP A 1 275 ? -23.517 20.728 10.551 1.00 33.09 275 ASP A O 1
ATOM 2048 N N . ALA A 1 276 ? -22.910 19.717 8.668 1.00 32.25 276 ALA A N 1
ATOM 2049 C CA . ALA A 1 276 ? -23.352 20.833 7.831 1.00 32.25 276 ALA A CA 1
ATOM 2050 C C . ALA A 1 276 ? -23.807 20.373 6.440 1.00 32.25 276 ALA A C 1
ATOM 2052 O O . ALA A 1 276 ? -23.005 20.363 5.506 1.00 32.25 276 ALA A O 1
ATOM 2053 N N . ALA A 1 277 ? -25.084 19.995 6.336 1.00 29.45 277 ALA A N 1
ATOM 2054 C CA . ALA A 1 277 ? -26.035 20.353 5.269 1.00 29.45 277 ALA A CA 1
ATOM 2055 C C . ALA A 1 277 ? -27.309 19.509 5.403 1.00 29.45 277 ALA A C 1
ATOM 2057 O O . ALA A 1 277 ? -27.207 18.269 5.278 1.00 29.45 277 ALA A O 1
#

Sequence (277 aa):
MSLDPMLALQANQRPLPDALAPVGHWRRAGVLLLGGGGTLGAAVLQRLLGAGGFAQVNVRVTQPLAARPRGLHDCVLPEGGDWADLRTSAAVAVMVFDVAKAREGAIWMPQPDDVLPAARRLKALSVRCLVLVMPHAPHRLPAALREGLWGMDEQALVTMGFEHLVLLRPAAGASGSAGPARTPGWQGWGERLAGWMLSNLRFMVPTRQLPVRPDSIAALVVALVHALEKQTPAEGAGASRTWVVPAETVWAAAQPEGLHRTVQALVQFNSGGCDAA

Organism: NCBI:txid2528630

Foldseek 3Di:
DDDDVVVVVVVVPDDPPDDDDPADFCWQFEEEEAALQAPLSVLLQVCPVPVDRHVAYEAEWQDDDPDDDPRYDYQHAHDVRALLSGDDRGLHYEYAADLGDGPDNGGHHDDPVVLQSNLVSCVVSNNQAYAYAAADAPPPVVVCVVVVCSVVSVVVSLVSQRLEYEAHYAHDAPVRPPPPPDDPDPVVVVVVVVVVVVVVVVVVDPPLRHGARSNLLSLLVVLLVVLVSPDRRPPDPGPRDYHYQHNSLSSQCRDVVSVVVSSVCRSVVRVPPDPDD